Protein AF-A0A2E6GYY4-F1 (afdb_monomer)

Mean predicted aligned error: 14.39 Å

Nearest PDB structures (foldseek):
  1oqn-assembly2_B  TM=1.876E-01  e=2.915E-01  Mus musculus
  6o5o-assembly2_B  TM=1.655E-01  e=3.704E-01  Homo sapiens
  1m7e-assembly1_A  TM=1.512E-01  e=3.286E-01  Mus musculus
  6raz-assembly1_6  TM=3.461E-01  e=3.397E+00  Drosophila melanogaster

Secondary structure (DSSP, 8-state):
------GGGTSSGGGSPTT--EEEEEEEEEES-GGG--HHHHHHHHHHB-TTTGGGSTTPPTTEEEEEE-GGGGGGTS-PPBEEEEESS-TTS-----TT-EEEEEE---TTS---EEEEEEPP--TTT--SS---GGGHHHHTT---S----EEEPTT-PEEE-----SS---SSSSGGG-SSSS-TTHHHHHHHH-GGGGG------PPP-PPTT-EEEE-TTS-EEEEEE-----GGGGS--TT-SSSTT-TT--------S----SS-------EEEEEE-SS---

Foldseek 3Di:
DDPDDPCVLVCLVVPDPPPDFKFKWAFLAFQQDPVLQDPVNLVVLLVLARPLQSVQSPVADHGKTWIFTLPPLPQLPDQRRIHIAHAPDDPVDHADDGGQFMWMKGWPDDPPHRIHIHTYYTDAEPPVQGALQDGLRLCVLVVVVLADLPVQPQDQDPVRDTDRPPPPPDARAQARNDSSRGSHYDDRCVSVCSCVPHPCNVVGDDDGAQDADDDVPWDWDAHSNGWIKIWAFDLDDDPCVVDDDPPCPPVVRYSNDDPPPPDDDDDDDPDPPPPPSDTDIDTDDPRDPD

Structure (mmCIF, N/CA/C/O backbone):
data_AF-A0A2E6GYY4-F1
#
_entry.id   AF-A0A2E6GYY4-F1
#
loop_
_atom_site.group_PDB
_atom_site.id
_atom_site.type_symbol
_atom_site.label_atom_id
_atom_site.label_alt_id
_atom_site.label_comp_id
_atom_site.label_asym_id
_atom_site.label_entity_id
_atom_site.label_seq_id
_atom_site.pdbx_PDB_ins_code
_atom_site.Cartn_x
_atom_site.Cartn_y
_atom_site.Cartn_z
_atom_site.occupancy
_atom_site.B_iso_or_equiv
_atom_site.auth_seq_id
_atom_site.auth_comp_id
_atom_site.auth_asym_id
_atom_site.auth_atom_id
_atom_site.pdbx_PDB_model_num
ATOM 1 N N . MET A 1 1 ? -27.675 7.599 39.139 1.00 36.78 1 MET A N 1
ATOM 2 C CA . MET A 1 1 ? -27.543 6.436 38.242 1.00 36.78 1 MET A CA 1
ATOM 3 C C . MET A 1 1 ? -26.288 6.665 37.431 1.00 36.78 1 MET A C 1
ATOM 5 O O . MET A 1 1 ? -26.274 7.564 36.608 1.00 36.78 1 MET A O 1
ATOM 9 N N . SER A 1 2 ? -25.205 5.984 37.799 1.00 33.84 2 SER A N 1
ATOM 10 C CA . SER A 1 2 ? -23.918 6.056 37.111 1.00 33.84 2 SER A CA 1
ATOM 11 C C . SER A 1 2 ? -23.983 5.166 35.876 1.00 33.84 2 SER A C 1
ATOM 13 O O . SER A 1 2 ? -24.115 3.950 36.019 1.00 33.84 2 SER A O 1
ATOM 15 N N . GLU A 1 3 ? -23.923 5.761 34.690 1.00 37.19 3 GLU A N 1
ATOM 16 C CA . GLU A 1 3 ? -23.722 5.022 33.446 1.00 37.19 3 GLU A CA 1
ATOM 17 C C . GLU A 1 3 ? -22.349 4.350 33.504 1.00 37.19 3 GLU A C 1
ATOM 19 O O . GLU A 1 3 ? -21.302 4.999 33.532 1.00 37.19 3 GLU A O 1
ATOM 24 N N . SER A 1 4 ? -22.367 3.025 33.608 1.00 33.56 4 SER A N 1
ATOM 25 C CA . SER A 1 4 ? -21.194 2.185 33.442 1.00 33.56 4 SER A CA 1
ATOM 26 C C . SER A 1 4 ? -20.772 2.258 31.979 1.00 33.56 4 SER A C 1
ATOM 28 O O . SER A 1 4 ? -21.333 1.568 31.132 1.00 33.56 4 SER A O 1
ATOM 30 N N . TYR A 1 5 ? -19.807 3.127 31.696 1.00 32.38 5 TYR A N 1
ATOM 31 C CA . TYR A 1 5 ? -19.080 3.134 30.435 1.00 32.38 5 TYR A CA 1
ATOM 32 C C . TYR A 1 5 ? -18.439 1.752 30.259 1.00 32.38 5 TYR A C 1
ATOM 34 O O . TYR A 1 5 ? -17.654 1.313 31.107 1.00 32.38 5 TYR A O 1
ATOM 42 N N . ASP A 1 6 ? -18.855 1.041 29.215 1.00 37.75 6 ASP A N 1
ATOM 43 C CA . ASP A 1 6 ? -18.376 -0.292 28.880 1.00 37.75 6 ASP A CA 1
ATOM 44 C C . ASP A 1 6 ? -16.860 -0.234 28.637 1.00 37.75 6 ASP A C 1
ATOM 46 O O . ASP A 1 6 ? -16.373 0.402 27.703 1.00 37.75 6 ASP A O 1
ATOM 50 N N . ARG A 1 7 ? -16.093 -0.846 29.544 1.00 36.41 7 ARG A N 1
ATOM 51 C CA . ARG A 1 7 ? -14.623 -0.861 29.497 1.00 36.41 7 ARG A CA 1
ATOM 52 C C . ARG A 1 7 ? -14.078 -1.769 28.393 1.00 36.41 7 ARG A C 1
ATOM 54 O O . ARG A 1 7 ? -12.877 -1.733 28.145 1.00 36.41 7 ARG A O 1
ATOM 61 N N . SER A 1 8 ? -14.926 -2.545 27.716 1.00 40.28 8 SER A N 1
ATOM 62 C CA . SER A 1 8 ? -14.487 -3.513 26.705 1.00 40.28 8 SER A CA 1
ATOM 63 C C . SER A 1 8 ? -13.955 -2.867 25.419 1.00 40.28 8 SER A C 1
ATOM 65 O O . SER A 1 8 ? -13.108 -3.452 24.750 1.00 40.28 8 SER A O 1
ATOM 67 N N . THR A 1 9 ? -14.356 -1.634 25.087 1.00 38.69 9 THR A N 1
ATOM 68 C CA . THR A 1 9 ? -13.897 -0.955 23.859 1.00 38.69 9 THR A CA 1
ATOM 69 C C . THR A 1 9 ? -12.527 -0.275 24.008 1.00 38.69 9 THR A C 1
ATOM 71 O O . THR A 1 9 ? -11.886 0.041 23.007 1.00 38.69 9 THR A O 1
ATOM 74 N N . VAL A 1 10 ? -12.050 -0.067 25.243 1.00 38.22 10 VAL A N 1
ATOM 75 C CA . VAL A 1 10 ? -10.823 0.703 25.549 1.00 38.22 10 VAL A CA 1
ATOM 76 C C . VAL A 1 10 ? -9.573 -0.190 25.659 1.00 38.22 10 VAL A C 1
ATOM 78 O O . VAL A 1 10 ? -8.450 0.293 25.579 1.00 38.22 10 VAL A O 1
ATOM 81 N N . GLU A 1 11 ? -9.728 -1.511 25.778 1.00 41.81 11 GLU A N 1
ATOM 82 C CA . GLU A 1 11 ? -8.597 -2.435 25.985 1.00 41.81 11 GLU A CA 1
ATOM 83 C C . GLU A 1 11 ? -7.921 -2.936 24.693 1.00 41.81 11 GLU A C 1
ATOM 85 O O . GLU A 1 11 ? -6.946 -3.688 24.756 1.00 41.81 11 GLU A O 1
ATOM 90 N N . SER A 1 12 ? -8.383 -2.517 23.512 1.00 48.44 12 SER A N 1
ATOM 91 C CA . SER A 1 12 ? -7.893 -3.076 22.242 1.00 48.44 12 SER A CA 1
ATOM 92 C C . SER A 1 12 ? -6.483 -2.598 21.853 1.00 48.44 12 SER A C 1
ATOM 94 O O . SER A 1 12 ? -5.706 -3.396 21.340 1.00 48.44 12 SER A O 1
ATOM 96 N N . PHE A 1 13 ? -6.073 -1.366 22.185 1.00 48.06 13 PHE A N 1
ATOM 97 C CA . PHE A 1 13 ? -4.742 -0.833 21.816 1.00 48.06 13 PHE A CA 1
ATOM 98 C C . PHE A 1 13 ? -3.639 -1.061 22.853 1.00 48.06 13 PHE A C 1
ATOM 100 O O . PHE A 1 13 ? -2.453 -1.037 22.514 1.00 48.06 13 PHE A O 1
ATOM 107 N N . ALA A 1 14 ? -4.000 -1.394 24.096 1.00 46.69 14 ALA A N 1
ATOM 108 C CA . ALA A 1 14 ? -3.043 -1.774 25.139 1.00 46.69 14 ALA A CA 1
ATOM 109 C C . ALA A 1 14 ? -2.288 -3.088 24.829 1.00 46.69 14 ALA A C 1
ATOM 111 O O . ALA A 1 14 ? -1.347 -3.439 25.539 1.00 46.69 14 ALA A O 1
ATOM 112 N N . ARG A 1 15 ? -2.687 -3.807 23.768 1.00 50.84 15 ARG A N 1
ATOM 113 C CA . ARG A 1 15 ? -2.052 -5.046 23.293 1.00 50.84 15 ARG A CA 1
ATOM 114 C C . ARG A 1 15 ? -0.896 -4.818 22.311 1.00 50.84 15 ARG A C 1
ATOM 116 O O . ARG A 1 15 ? -0.120 -5.750 22.093 1.00 50.84 15 ARG A O 1
ATOM 123 N N . LEU A 1 16 ? -0.741 -3.620 21.735 1.00 58.41 16 LEU A N 1
ATOM 124 C CA . LEU A 1 16 ? 0.448 -3.314 20.936 1.00 58.41 16 LEU A CA 1
ATOM 125 C C . LEU A 1 16 ? 1.671 -3.308 21.857 1.00 58.41 16 LEU A C 1
ATOM 127 O O . LEU A 1 16 ? 1.669 -2.647 22.898 1.00 58.41 16 LEU A O 1
ATOM 131 N N . VAL A 1 17 ? 2.708 -4.059 21.480 1.00 57.44 17 VAL A N 1
ATOM 132 C CA . VAL A 1 17 ? 3.910 -4.229 22.305 1.00 57.44 17 VAL A CA 1
ATOM 133 C C . VAL A 1 17 ? 4.467 -2.849 22.686 1.00 57.44 17 VAL A C 1
ATOM 135 O O . VAL A 1 17 ? 4.740 -2.040 21.790 1.00 57.44 17 VAL A O 1
ATOM 138 N N . PRO A 1 18 ? 4.638 -2.544 23.988 1.00 56.84 18 PRO A N 1
ATOM 139 C CA . PRO A 1 18 ? 5.165 -1.254 24.409 1.00 56.84 18 PRO A CA 1
ATOM 140 C C . PRO A 1 18 ? 6.528 -1.021 23.744 1.00 56.84 18 PRO A C 1
ATOM 142 O O . PRO A 1 18 ? 7.403 -1.883 23.784 1.00 56.84 18 PRO A O 1
ATOM 145 N N . ASN A 1 19 ? 6.678 0.149 23.113 1.00 66.12 19 ASN A N 1
ATOM 146 C CA . ASN A 1 19 ? 7.835 0.594 22.316 1.00 66.12 19 ASN A CA 1
ATOM 147 C C . ASN A 1 19 ? 7.958 0.045 20.884 1.00 66.12 19 ASN A C 1
ATOM 149 O O . ASN A 1 19 ? 8.958 0.317 20.218 1.00 66.12 19 ASN A O 1
ATOM 153 N N . ARG A 1 20 ? 6.956 -0.666 20.356 1.00 75.88 20 ARG A N 1
ATOM 154 C CA . ARG A 1 20 ? 6.935 -1.002 18.928 1.00 75.88 20 ARG A CA 1
ATOM 155 C C . ARG A 1 20 ? 6.444 0.190 18.102 1.00 75.88 20 ARG A C 1
ATOM 157 O O . ARG A 1 20 ? 5.390 0.761 18.370 1.00 75.88 20 ARG A O 1
ATOM 164 N N . ILE A 1 21 ? 7.223 0.558 17.087 1.00 84.00 21 ILE A N 1
ATOM 165 C CA . ILE A 1 21 ? 6.920 1.684 16.187 1.00 84.00 21 ILE A CA 1
ATOM 166 C C . ILE A 1 21 ? 6.464 1.183 14.814 1.00 84.00 21 ILE A C 1
ATOM 168 O O . ILE A 1 21 ? 5.596 1.798 14.206 1.00 84.00 21 ILE A O 1
ATOM 172 N N . LEU A 1 22 ? 7.015 0.058 14.349 1.00 88.81 22 LEU A N 1
ATOM 173 C CA . LEU A 1 22 ? 6.759 -0.505 13.025 1.00 88.81 22 LEU A CA 1
ATOM 174 C C . LEU A 1 22 ? 5.890 -1.765 13.113 1.00 88.81 22 LEU A C 1
ATOM 176 O O . LEU A 1 22 ? 6.250 -2.733 13.787 1.00 88.81 22 LEU A O 1
ATOM 180 N N . TYR A 1 23 ? 4.786 -1.776 12.378 1.00 89.75 23 TYR A N 1
ATOM 181 C CA . TYR A 1 23 ? 3.785 -2.835 12.346 1.00 89.75 23 TYR A CA 1
ATOM 182 C C . TYR A 1 23 ? 3.542 -3.301 10.914 1.00 89.75 23 TYR A C 1
ATOM 184 O O . TYR A 1 23 ? 3.599 -2.523 9.969 1.00 89.75 23 TYR A O 1
ATOM 192 N N . ARG A 1 24 ? 3.232 -4.583 10.764 1.00 91.62 24 ARG A N 1
ATOM 193 C CA . ARG A 1 24 ? 2.626 -5.154 9.564 1.00 91.62 24 ARG A CA 1
ATOM 194 C C . ARG A 1 24 ? 1.108 -5.041 9.653 1.00 91.62 24 ARG A C 1
ATOM 196 O O . ARG A 1 24 ? 0.537 -5.368 10.700 1.00 91.62 24 ARG A O 1
ATOM 203 N N . ALA A 1 25 ? 0.476 -4.642 8.556 1.00 92.81 25 ALA A N 1
ATOM 204 C CA . ALA A 1 25 ? -0.972 -4.561 8.435 1.00 92.81 25 ALA A CA 1
ATOM 205 C C . ALA A 1 25 ? -1.450 -5.079 7.073 1.00 92.81 25 ALA A C 1
ATOM 207 O O . ALA A 1 25 ? -0.717 -4.977 6.093 1.00 92.81 25 ALA A O 1
ATOM 208 N N . VAL A 1 26 ? -2.674 -5.598 7.017 1.00 94.38 26 VAL A N 1
ATOM 209 C CA . VAL A 1 26 ? -3.386 -5.901 5.767 1.00 94.38 26 VAL A CA 1
ATOM 210 C C . VAL A 1 26 ? -4.296 -4.728 5.428 1.00 94.38 26 VAL A C 1
ATOM 212 O O . VAL A 1 26 ? -5.011 -4.227 6.298 1.00 94.38 26 VAL A O 1
ATOM 215 N N . VAL A 1 27 ? -4.273 -4.296 4.173 1.00 95.75 27 VAL A N 1
ATOM 216 C CA . VAL A 1 27 ? -5.121 -3.218 3.658 1.00 95.75 27 VAL A CA 1
ATOM 217 C C . VAL A 1 27 ? -6.544 -3.741 3.470 1.00 95.75 27 VAL A C 1
ATOM 219 O O . VAL A 1 27 ? -6.753 -4.725 2.771 1.00 95.75 27 VAL A O 1
ATOM 222 N N . VAL A 1 28 ? -7.526 -3.073 4.068 1.00 94.06 28 VAL A N 1
ATOM 223 C CA . VAL A 1 28 ? -8.956 -3.365 3.886 1.00 94.06 28 VAL A CA 1
ATOM 224 C C . VAL A 1 28 ? -9.537 -2.513 2.763 1.00 94.06 28 VAL A C 1
ATOM 226 O O . VAL A 1 28 ? -10.284 -3.026 1.947 1.00 94.06 28 VAL A O 1
ATOM 229 N N . ASP A 1 29 ? -9.196 -1.224 2.702 1.00 94.12 29 ASP A N 1
ATOM 230 C CA . ASP A 1 29 ? -9.632 -0.339 1.615 1.00 94.12 29 ASP A CA 1
ATOM 231 C C . ASP A 1 29 ? -8.676 0.850 1.429 1.00 94.12 29 ASP A C 1
ATOM 233 O O . ASP A 1 29 ? -7.891 1.170 2.329 1.00 94.12 29 ASP A O 1
ATOM 237 N N . VAL A 1 30 ? -8.753 1.518 0.274 1.00 94.44 30 VAL A N 1
ATOM 238 C CA . VAL A 1 30 ? -7.875 2.629 -0.127 1.00 94.44 30 VAL A CA 1
ATOM 239 C C . VAL A 1 30 ? -8.694 3.851 -0.556 1.00 94.44 30 VAL A C 1
ATOM 241 O O . VAL A 1 30 ? -9.502 3.805 -1.479 1.00 94.44 30 VAL A O 1
ATOM 244 N N . PHE A 1 31 ? -8.418 5.006 0.047 1.00 92.12 31 PHE A N 1
ATOM 245 C CA . PHE A 1 31 ? -9.095 6.271 -0.254 1.00 92.12 31 PHE A CA 1
ATOM 246 C C . PHE A 1 31 ? -8.327 7.070 -1.310 1.00 92.12 31 PHE A C 1
ATOM 248 O O . PHE A 1 31 ? -7.679 8.077 -1.010 1.00 92.12 31 PHE A O 1
ATOM 255 N N . SER A 1 32 ? -8.378 6.612 -2.559 1.00 84.69 32 SER A N 1
ATOM 256 C CA . SER A 1 32 ? -7.776 7.305 -3.708 1.00 84.69 32 SER A CA 1
ATOM 257 C C . SER A 1 32 ? -8.616 8.508 -4.156 1.00 84.69 32 SER A C 1
ATOM 259 O O . SER A 1 32 ? -8.093 9.620 -4.294 1.00 84.69 32 SER A O 1
ATOM 261 N N . ASP A 1 33 ? -9.924 8.301 -4.310 1.00 82.06 33 ASP A N 1
ATOM 262 C CA . ASP A 1 33 ? -10.912 9.334 -4.603 1.00 82.06 33 ASP A CA 1
ATOM 263 C C . ASP A 1 33 ? -11.963 9.424 -3.487 1.00 82.06 33 ASP A C 1
ATOM 265 O O . ASP A 1 33 ? -12.719 8.493 -3.198 1.00 82.06 33 ASP A O 1
ATOM 269 N N . ILE A 1 34 ? -12.001 10.588 -2.842 1.00 75.94 34 ILE A N 1
ATOM 270 C CA . ILE A 1 34 ? -12.902 10.875 -1.724 1.00 75.94 34 ILE A CA 1
ATOM 271 C C . ILE A 1 34 ? -14.354 10.964 -2.217 1.00 75.94 34 ILE A C 1
ATOM 273 O O . ILE A 1 34 ? -15.266 10.628 -1.467 1.00 75.94 34 ILE A O 1
ATOM 277 N N . ALA A 1 35 ? -14.583 11.349 -3.479 1.00 78.12 35 ALA A N 1
ATOM 278 C CA . ALA A 1 35 ? -15.927 11.546 -4.023 1.00 78.12 35 ALA A CA 1
ATOM 279 C C . ALA A 1 35 ? -16.733 10.243 -4.160 1.00 78.12 35 ALA A C 1
ATOM 281 O O . ALA A 1 35 ? -17.961 10.278 -4.141 1.00 78.12 35 ALA A O 1
ATOM 282 N N . ILE A 1 36 ? -16.055 9.097 -4.270 1.00 76.38 36 ILE A N 1
ATOM 283 C CA . ILE A 1 36 ? -16.693 7.778 -4.416 1.00 76.38 36 ILE A CA 1
ATOM 284 C C . ILE A 1 36 ? -17.322 7.316 -3.085 1.00 76.38 36 ILE A C 1
ATOM 286 O O . ILE A 1 36 ? -18.244 6.502 -3.060 1.00 76.38 36 ILE A O 1
ATOM 290 N N . HIS A 1 37 ? -16.877 7.879 -1.960 1.00 76.25 37 HIS A N 1
ATOM 291 C CA . HIS A 1 37 ? -17.293 7.475 -0.623 1.00 76.25 37 HIS A CA 1
ATOM 292 C C . HIS A 1 37 ? -18.450 8.351 -0.125 1.00 76.25 37 HIS A C 1
ATOM 294 O O . HIS A 1 37 ? -18.222 9.410 0.458 1.00 76.25 37 HIS A O 1
ATOM 300 N N . ASN A 1 38 ? -19.693 7.910 -0.339 1.00 79.94 38 ASN A N 1
ATOM 301 C CA . ASN A 1 38 ? -20.882 8.600 0.178 1.00 79.94 38 ASN A CA 1
ATOM 302 C C . ASN A 1 38 ? -21.015 8.490 1.715 1.00 79.94 38 ASN A C 1
ATOM 304 O O . ASN A 1 38 ? -20.371 7.652 2.346 1.00 79.94 38 ASN A O 1
ATOM 308 N N . ASP A 1 39 ? -21.883 9.307 2.319 1.00 77.88 39 ASP A N 1
ATOM 309 C CA . ASP A 1 39 ? -22.039 9.386 3.783 1.00 77.88 39 ASP A CA 1
ATOM 310 C C . ASP A 1 39 ? -22.432 8.049 4.437 1.00 77.88 39 ASP A C 1
ATOM 312 O O . ASP A 1 39 ? -21.980 7.739 5.539 1.00 77.88 39 ASP A O 1
ATOM 316 N N . ALA A 1 40 ? -23.239 7.224 3.760 1.00 76.06 40 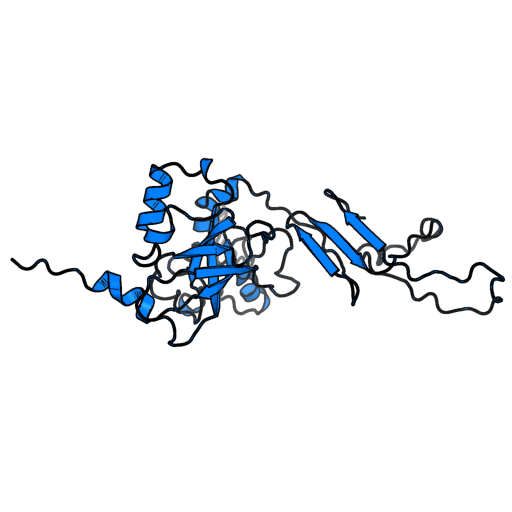ALA A N 1
ATOM 317 C CA . ALA A 1 40 ? -23.665 5.924 4.282 1.00 76.06 40 ALA A CA 1
ATOM 318 C C . ALA A 1 40 ? -22.494 4.930 4.352 1.00 76.06 40 ALA A C 1
ATOM 320 O O . ALA A 1 40 ? -22.288 4.267 5.369 1.00 76.06 40 ALA A O 1
ATOM 321 N N . VAL A 1 41 ? -21.691 4.878 3.289 1.00 78.25 41 VAL A N 1
ATOM 322 C CA . VAL A 1 41 ? -20.455 4.090 3.206 1.00 78.25 41 VAL A CA 1
ATOM 323 C C . VAL A 1 41 ? -19.443 4.566 4.251 1.00 78.25 41 VAL A C 1
ATOM 325 O O . VAL A 1 41 ? -18.863 3.761 4.978 1.00 78.25 41 VAL A O 1
ATOM 328 N N . GLN A 1 42 ? -19.266 5.884 4.375 1.00 77.50 42 GLN A N 1
ATOM 329 C CA . GLN A 1 42 ? -18.381 6.478 5.375 1.00 77.50 42 GLN A CA 1
ATOM 330 C C . GLN A 1 42 ? -18.799 6.115 6.805 1.00 77.50 42 GLN A C 1
ATOM 332 O O . GLN A 1 42 ? -17.938 5.769 7.614 1.00 77.50 42 GLN A O 1
ATOM 337 N N . GLY A 1 43 ? -20.102 6.129 7.104 1.00 77.38 43 GLY A N 1
ATOM 338 C CA . GLY A 1 43 ? -20.635 5.692 8.395 1.00 77.38 43 GLY A CA 1
ATOM 339 C C . GLY A 1 43 ? -20.270 4.242 8.723 1.00 77.38 43 GLY A C 1
ATOM 340 O O . GLY A 1 43 ? -19.831 3.963 9.838 1.00 77.38 43 GLY A O 1
ATOM 341 N N . GLY A 1 44 ? -20.362 3.337 7.740 1.00 80.88 44 GLY A N 1
ATOM 342 C CA . GLY A 1 44 ? -19.961 1.934 7.893 1.00 80.88 44 GLY A CA 1
ATOM 343 C C . GLY A 1 44 ? -18.496 1.772 8.307 1.00 80.88 44 GLY A C 1
ATOM 344 O O . GLY A 1 44 ? -18.202 1.066 9.272 1.00 80.88 44 GLY A O 1
ATOM 345 N N . TYR A 1 45 ? -17.579 2.490 7.649 1.00 82.19 45 TYR A N 1
ATOM 346 C CA . TYR A 1 45 ? -16.164 2.464 8.030 1.00 82.19 45 TYR A CA 1
ATOM 347 C C . TYR A 1 45 ? -15.926 3.042 9.423 1.00 82.19 45 TYR A C 1
ATOM 349 O O . TYR A 1 45 ? -15.221 2.427 10.215 1.00 82.19 45 TYR A O 1
ATOM 357 N N . ILE A 1 46 ? -16.529 4.188 9.749 1.00 78.69 46 ILE A N 1
ATOM 358 C CA . ILE A 1 46 ? -16.368 4.841 11.058 1.00 78.69 46 ILE A CA 1
ATOM 359 C C . ILE A 1 46 ? -16.780 3.905 12.202 1.00 78.69 46 ILE A C 1
ATOM 361 O O . ILE A 1 46 ? -16.108 3.880 13.231 1.00 78.69 46 ILE A O 1
ATOM 365 N N . HIS A 1 47 ? -17.839 3.111 12.017 1.00 77.75 47 HIS A N 1
ATOM 366 C CA . HIS A 1 47 ? -18.275 2.118 13.001 1.00 77.75 47 HIS A CA 1
ATOM 367 C C . HIS A 1 47 ? -17.329 0.916 13.132 1.00 77.75 47 HIS A C 1
ATOM 369 O O . HIS A 1 47 ? -17.256 0.322 14.205 1.00 77.75 47 HIS A O 1
ATOM 375 N N . ALA A 1 48 ? -16.608 0.560 12.067 1.00 80.25 48 ALA A N 1
ATOM 376 C CA . ALA A 1 48 ? -15.633 -0.531 12.063 1.00 80.25 48 ALA A CA 1
ATOM 377 C C . ALA A 1 48 ? -14.228 -0.105 12.540 1.00 80.25 48 ALA A C 1
ATOM 379 O O . ALA A 1 48 ? -13.368 -0.960 12.792 1.00 80.25 48 ALA A O 1
ATOM 380 N N . LEU A 1 49 ? -13.978 1.205 12.627 1.00 83.12 49 LEU A N 1
ATOM 381 C CA . LEU A 1 49 ? -12.720 1.772 13.096 1.00 83.12 49 LEU A CA 1
ATOM 382 C C . LEU A 1 49 ? -12.606 1.728 14.618 1.00 83.12 49 LEU A C 1
ATOM 384 O O . LEU A 1 49 ? -13.593 1.805 15.350 1.00 83.12 49 LEU A O 1
ATOM 388 N N . SER A 1 50 ? -11.369 1.686 15.107 1.00 79.19 50 SER A N 1
ATOM 389 C CA . SER A 1 50 ? -11.120 1.907 16.526 1.00 79.19 50 SER A CA 1
ATOM 390 C C . SER A 1 50 ? -11.538 3.314 16.956 1.00 79.19 50 SER A C 1
ATOM 392 O O . SER A 1 50 ? -11.446 4.278 16.190 1.00 79.19 50 SER A O 1
ATOM 394 N N . SER A 1 51 ? -11.955 3.446 18.215 1.00 77.88 51 SER A N 1
ATOM 395 C CA . SER A 1 51 ? -12.343 4.732 18.807 1.00 77.88 51 SER A CA 1
ATOM 396 C C . SER A 1 51 ? -11.224 5.775 18.740 1.00 77.88 51 SER A C 1
ATOM 398 O O . SER A 1 51 ? -11.500 6.954 18.542 1.00 77.88 51 SER A O 1
ATOM 400 N N . GLU A 1 52 ? -9.966 5.345 18.853 1.00 77.12 52 GLU A N 1
ATOM 401 C CA . GLU A 1 52 ? -8.786 6.213 18.767 1.00 77.12 52 GLU A CA 1
ATOM 402 C C . GLU A 1 52 ? -8.503 6.694 17.339 1.00 77.12 52 GLU A C 1
ATOM 404 O O . GLU A 1 52 ? -8.002 7.800 17.147 1.00 77.12 52 GLU A O 1
ATOM 409 N N . SER A 1 53 ? -8.829 5.876 16.336 1.00 81.19 53 SER A N 1
ATOM 410 C CA . SER A 1 53 ? -8.533 6.149 14.927 1.00 81.19 53 SER A CA 1
ATOM 411 C C . SER A 1 53 ? -9.674 6.901 14.226 1.00 81.19 53 SER A C 1
ATOM 413 O O . SER A 1 53 ? -9.439 7.727 13.343 1.00 81.19 53 SER A O 1
ATOM 415 N N . SER A 1 54 ? -10.914 6.680 14.668 1.00 81.38 54 SER A N 1
ATOM 416 C CA . SER A 1 54 ? -12.139 7.287 14.131 1.00 81.38 54 SER A CA 1
ATOM 417 C C . SER A 1 54 ? -12.088 8.823 13.951 1.00 81.38 54 SER A C 1
ATOM 419 O O . SER A 1 54 ? -12.464 9.294 12.871 1.00 81.38 54 SER A O 1
ATOM 421 N N . PRO A 1 55 ? -11.538 9.631 14.890 1.00 84.69 55 PRO A N 1
ATOM 422 C CA . PRO A 1 55 ? -11.432 11.087 14.723 1.00 84.69 55 PRO A CA 1
ATOM 423 C C . PRO A 1 55 ? -10.621 11.532 13.496 1.00 84.69 55 PRO A C 1
ATOM 425 O O . PRO A 1 55 ? -10.840 12.623 12.968 1.00 84.69 55 PRO A O 1
ATOM 428 N N . HIS A 1 56 ? -9.698 10.695 13.018 1.00 85.69 56 HIS A N 1
ATOM 429 C CA . HIS A 1 56 ? -8.840 10.992 11.870 1.00 85.69 56 HIS A CA 1
ATOM 430 C C . HIS A 1 56 ? -9.506 10.660 10.525 1.00 85.69 56 HIS A C 1
ATOM 432 O O . HIS A 1 56 ? -9.000 11.022 9.466 1.00 85.69 56 HIS A O 1
ATOM 438 N N . PHE A 1 57 ? -10.670 10.008 10.520 1.00 87.56 57 PHE A N 1
ATOM 439 C CA . PHE A 1 57 ? -11.297 9.563 9.277 1.00 87.56 57 PHE A CA 1
ATOM 440 C C . PHE A 1 57 ? -11.820 10.713 8.401 1.00 87.56 57 PHE A C 1
ATOM 442 O O . PHE A 1 57 ? -11.729 10.648 7.171 1.00 87.56 57 PHE A O 1
ATOM 449 N N . ALA A 1 58 ? -12.374 11.763 9.013 1.00 85.56 58 ALA A N 1
ATOM 450 C CA . ALA A 1 58 ? -13.065 12.835 8.291 1.00 85.56 58 ALA A CA 1
ATOM 451 C C . ALA A 1 58 ? -12.124 13.667 7.403 1.00 85.56 58 ALA A C 1
ATOM 453 O O . ALA A 1 58 ? -12.483 14.024 6.286 1.00 85.56 58 ALA A O 1
ATOM 454 N N . ASN A 1 59 ? -10.903 13.931 7.878 1.00 85.88 59 ASN A N 1
ATOM 455 C CA . ASN A 1 59 ? -9.933 14.814 7.218 1.00 85.88 59 ASN A CA 1
ATOM 456 C C . ASN A 1 59 ? -8.738 14.052 6.629 1.00 85.88 59 ASN A C 1
ATOM 458 O O . ASN A 1 59 ? -7.648 14.609 6.481 1.00 85.88 59 ASN A O 1
ATOM 462 N N . LYS A 1 60 ? -8.928 12.767 6.321 1.00 90.88 60 LYS A N 1
ATOM 463 C CA . LYS A 1 60 ? -7.871 11.923 5.767 1.00 90.88 60 LYS A CA 1
ATOM 464 C C . LYS A 1 60 ? -7.402 12.442 4.396 1.00 90.88 60 LYS A C 1
ATOM 466 O O . LYS A 1 60 ? -8.241 12.749 3.543 1.00 90.88 60 LYS A O 1
ATOM 471 N N . PRO A 1 61 ? -6.085 12.538 4.142 1.00 91.94 61 PRO A N 1
ATOM 472 C CA . PRO A 1 61 ? -5.572 12.870 2.819 1.00 91.94 61 PRO A CA 1
ATOM 473 C C . PRO A 1 61 ? -5.833 11.727 1.826 1.00 91.94 61 PRO A C 1
ATOM 475 O O . PRO A 1 61 ? -6.103 10.584 2.210 1.00 91.94 61 PRO A O 1
ATOM 478 N N . ARG A 1 62 ? -5.712 12.030 0.529 1.00 90.62 62 ARG A N 1
ATOM 479 C CA . ARG A 1 62 ? -5.757 11.008 -0.526 1.00 90.62 62 ARG A CA 1
ATOM 480 C C . ARG A 1 62 ? -4.671 9.961 -0.306 1.00 90.62 62 ARG A C 1
ATOM 482 O O . ARG A 1 62 ? -3.610 10.271 0.229 1.00 90.62 62 ARG A O 1
ATOM 489 N N . ASN A 1 63 ? -4.942 8.748 -0.774 1.00 93.56 63 ASN A N 1
ATOM 490 C CA . ASN A 1 63 ? -4.082 7.583 -0.590 1.00 93.56 63 ASN A CA 1
ATOM 491 C C . ASN A 1 63 ? -3.951 7.147 0.882 1.00 93.56 63 ASN A C 1
ATOM 493 O O . ASN A 1 63 ? -3.024 6.426 1.230 1.00 93.56 63 ASN A O 1
ATOM 497 N N . SER A 1 64 ? -4.858 7.581 1.765 1.00 94.88 64 SER A N 1
ATOM 498 C CA . SER A 1 64 ? -5.018 6.950 3.081 1.00 94.88 64 SER A CA 1
ATOM 499 C C . SER A 1 64 ? -5.639 5.565 2.921 1.00 94.88 64 SER A C 1
ATOM 501 O O . SER A 1 64 ? -6.352 5.315 1.948 1.00 94.88 64 SER A O 1
ATOM 503 N N . ILE A 1 65 ? -5.414 4.684 3.888 1.00 95.50 65 ILE A N 1
ATOM 504 C CA . ILE A 1 65 ? -5.929 3.312 3.873 1.00 95.50 65 ILE A CA 1
ATOM 505 C C . ILE A 1 65 ? -6.677 3.005 5.163 1.00 95.50 65 ILE A C 1
ATOM 507 O O . ILE A 1 65 ? -6.321 3.529 6.218 1.00 95.50 65 ILE A O 1
ATOM 511 N N . ILE A 1 66 ? -7.664 2.115 5.094 1.00 94.12 66 ILE A N 1
ATOM 512 C CA . ILE A 1 66 ? -8.080 1.352 6.273 1.00 94.12 66 ILE A CA 1
ATOM 513 C C . ILE A 1 66 ? -7.268 0.068 6.290 1.00 94.12 66 ILE A C 1
ATOM 515 O O . ILE A 1 66 ? -7.151 -0.601 5.267 1.00 94.12 66 ILE A O 1
ATOM 519 N N . ALA A 1 67 ? -6.719 -0.287 7.444 1.00 92.88 67 ALA A N 1
ATOM 520 C CA . ALA A 1 67 ? -5.919 -1.489 7.597 1.00 92.88 67 ALA A CA 1
ATOM 521 C C . ALA A 1 67 ? -6.249 -2.241 8.889 1.00 92.88 67 ALA A C 1
ATOM 523 O O . ALA A 1 67 ? -6.732 -1.663 9.864 1.00 92.88 67 ALA A O 1
ATOM 524 N N . ARG A 1 68 ? -5.945 -3.538 8.906 1.00 89.75 68 ARG A N 1
ATOM 525 C CA . ARG A 1 68 ? -5.965 -4.389 10.103 1.00 89.75 68 ARG A CA 1
ATOM 526 C C . ARG A 1 68 ? -4.534 -4.761 10.459 1.00 89.75 68 ARG A C 1
ATOM 528 O O . ARG A 1 68 ? -3.803 -5.264 9.609 1.00 89.75 68 ARG A O 1
ATOM 535 N N . ILE A 1 69 ? -4.117 -4.504 11.697 1.00 87.06 69 ILE A N 1
ATOM 536 C CA . ILE A 1 69 ? -2.785 -4.898 12.170 1.00 87.06 69 ILE A CA 1
ATOM 537 C C . ILE A 1 69 ? -2.726 -6.427 12.280 1.00 87.06 69 ILE A C 1
ATOM 539 O O . ILE A 1 69 ? -3.581 -7.036 12.913 1.00 87.06 69 ILE A O 1
ATOM 543 N N . VAL A 1 70 ? -1.696 -7.035 11.687 1.00 86.12 70 VAL A N 1
ATOM 544 C CA . VAL A 1 70 ? -1.476 -8.500 11.683 1.00 86.12 70 VAL A CA 1
ATOM 545 C C . VAL A 1 70 ? -0.123 -8.889 12.291 1.00 86.12 70 VAL A C 1
ATOM 547 O O . VAL A 1 70 ? 0.382 -9.994 12.119 1.00 86.12 70 VAL A O 1
ATOM 550 N N . SER A 1 71 ? 0.514 -7.952 12.992 1.00 78.56 71 SER A N 1
ATOM 551 C CA . SER A 1 71 ? 1.782 -8.208 13.677 1.00 78.56 71 SER A CA 1
ATOM 552 C C . SER A 1 71 ? 1.608 -9.214 14.824 1.00 78.56 71 SER A C 1
ATOM 554 O O . SER A 1 71 ? 0.582 -9.222 15.494 1.00 78.56 71 SER A O 1
ATOM 556 N N . ASP A 1 72 ? 2.630 -10.042 15.066 1.00 64.06 72 ASP A N 1
ATOM 557 C CA . ASP A 1 72 ? 2.731 -10.966 16.213 1.00 64.06 72 ASP A CA 1
ATOM 558 C C . ASP A 1 72 ? 1.644 -12.051 16.303 1.00 64.06 72 ASP A C 1
ATOM 560 O O . ASP A 1 72 ? 1.359 -12.536 17.395 1.00 64.06 72 ASP A O 1
ATOM 564 N N . GLN A 1 73 ? 1.021 -12.432 15.178 1.00 56.69 73 GLN A N 1
ATOM 565 C CA . GLN A 1 73 ? -0.111 -13.379 15.149 1.00 56.69 73 GLN A CA 1
ATOM 566 C C . GLN A 1 73 ? -1.290 -12.944 16.049 1.00 56.69 73 GLN A C 1
ATOM 568 O O . GLN A 1 73 ? -2.198 -13.734 16.317 1.00 56.69 73 GLN A O 1
ATOM 573 N N . GLN A 1 74 ? -1.303 -11.680 16.506 1.00 50.38 74 GLN A N 1
ATOM 574 C CA . GLN A 1 74 ? -2.316 -11.142 17.420 1.00 50.38 74 GLN A CA 1
ATOM 575 C C . GLN A 1 74 ? -3.708 -11.090 16.789 1.00 50.38 74 GLN A C 1
ATOM 577 O O . GLN A 1 74 ? -4.699 -11.029 17.513 1.00 50.38 74 GLN A O 1
ATOM 582 N N . SER A 1 75 ? -3.793 -11.139 15.461 1.00 51.44 75 SER A N 1
ATOM 583 C CA . SER A 1 75 ? -5.051 -11.156 14.724 1.00 51.44 75 SER A CA 1
ATOM 584 C C . SER A 1 75 ? -5.733 -12.525 14.711 1.00 51.44 75 SER A C 1
ATOM 586 O O . SER A 1 75 ? -6.917 -12.579 14.434 1.00 51.44 75 SER A O 1
ATOM 588 N N . SER A 1 76 ? -5.064 -13.635 15.035 1.00 52.47 76 SER A N 1
ATOM 589 C CA . SER A 1 76 ? -5.666 -14.978 14.893 1.00 52.47 76 SER A CA 1
ATOM 590 C C . SER A 1 76 ? -6.829 -15.263 15.860 1.00 52.47 76 SER A C 1
ATOM 592 O O . SER A 1 76 ? -7.611 -16.181 15.623 1.00 52.47 76 SER A O 1
ATOM 594 N N . ARG A 1 77 ? -6.961 -14.501 16.960 1.00 52.47 77 ARG A N 1
ATOM 595 C CA . ARG A 1 77 ? -7.874 -14.844 18.073 1.00 52.47 77 ARG A CA 1
ATOM 596 C C . ARG A 1 77 ? -8.952 -13.816 18.399 1.00 52.47 77 ARG A C 1
ATOM 598 O O . ARG A 1 77 ? -9.960 -14.207 18.970 1.00 52.47 77 ARG A O 1
ATOM 605 N N . ASP A 1 78 ? -8.767 -12.551 18.031 1.00 56.06 78 ASP A N 1
ATOM 606 C CA . ASP A 1 78 ? -9.763 -11.491 18.218 1.00 56.06 78 ASP A CA 1
ATOM 607 C C . ASP A 1 78 ? -9.751 -10.560 16.997 1.00 56.06 78 ASP A C 1
ATOM 609 O O . ASP A 1 78 ? -8.666 -10.163 16.553 1.00 56.06 78 ASP A O 1
ATOM 613 N N . PRO A 1 79 ? -10.921 -10.161 16.462 1.00 61.19 79 PRO A N 1
ATOM 614 C CA . PRO A 1 79 ? -10.992 -9.154 15.419 1.00 61.19 79 PRO A CA 1
ATOM 615 C C . PRO A 1 79 ? -10.511 -7.817 15.976 1.00 61.19 79 PRO A C 1
ATOM 617 O O . PRO A 1 79 ? -11.249 -7.082 16.632 1.00 61.19 79 PRO A O 1
ATOM 620 N N . PHE A 1 80 ? -9.244 -7.502 15.721 1.00 65.56 80 PHE A N 1
ATOM 621 C CA . PHE A 1 80 ? -8.724 -6.170 15.979 1.00 65.56 80 PHE A CA 1
ATOM 622 C C . PHE A 1 80 ? -9.540 -5.165 15.156 1.00 65.56 80 PHE A C 1
ATOM 624 O O . PHE A 1 80 ? -9.729 -5.388 13.952 1.00 65.56 80 PHE A O 1
ATOM 631 N N . PRO A 1 81 ? -10.030 -4.072 15.769 1.00 76.06 81 PRO A N 1
ATOM 632 C CA . PRO A 1 81 ? -10.736 -3.046 15.024 1.00 76.06 81 PRO A CA 1
ATOM 633 C C . PRO A 1 81 ? -9.815 -2.481 13.947 1.00 76.06 81 PRO A C 1
ATOM 635 O O . PRO A 1 81 ? -8.591 -2.416 14.111 1.00 76.06 81 PRO A O 1
ATOM 638 N N . SER A 1 82 ? -10.411 -2.079 12.828 1.00 87.94 82 SER A N 1
ATOM 639 C CA . SER A 1 82 ? -9.621 -1.518 11.739 1.00 87.94 82 SER A CA 1
ATOM 640 C C . SER A 1 82 ? -9.103 -0.131 12.135 1.00 87.94 82 SER A C 1
ATOM 642 O O . SER A 1 82 ? -9.671 0.546 12.995 1.00 87.94 82 SER A O 1
ATOM 644 N N . ILE A 1 83 ? -8.016 0.302 11.510 1.00 89.62 83 ILE A N 1
ATOM 645 C CA . ILE A 1 83 ? -7.418 1.621 11.728 1.00 89.62 83 ILE A CA 1
ATOM 646 C C . ILE A 1 83 ? -7.342 2.387 10.418 1.00 89.62 83 ILE A C 1
ATOM 648 O O . ILE A 1 83 ? -7.111 1.787 9.370 1.00 89.62 83 ILE A O 1
ATOM 652 N N . ILE A 1 84 ? -7.511 3.708 10.475 1.00 92.75 84 ILE A N 1
ATOM 653 C CA . ILE A 1 84 ? -7.152 4.594 9.372 1.00 92.75 84 ILE A CA 1
ATOM 654 C C . ILE A 1 84 ? -5.659 4.930 9.474 1.00 92.75 84 ILE A C 1
ATOM 656 O O . ILE A 1 84 ? -5.169 5.347 10.525 1.00 92.75 84 ILE A O 1
ATOM 660 N N . CYS A 1 85 ? -4.941 4.754 8.367 1.00 94.19 85 CYS A N 1
ATOM 661 C CA . CYS A 1 85 ? -3.535 5.114 8.233 1.00 94.19 85 CYS A CA 1
ATOM 662 C C . CYS A 1 85 ? -3.366 6.139 7.110 1.00 94.19 85 CYS A C 1
ATOM 664 O O . CYS A 1 85 ? -3.845 5.935 5.991 1.00 94.19 85 CYS A O 1
ATOM 666 N N . TYR A 1 86 ? -2.644 7.219 7.385 1.00 94.75 86 TYR A N 1
ATOM 667 C CA . TYR A 1 86 ? -2.289 8.235 6.392 1.00 94.75 86 TYR A CA 1
ATOM 668 C C . TYR A 1 86 ? -1.069 7.793 5.574 1.00 94.75 86 TYR A C 1
ATOM 670 O O . TYR A 1 86 ? -0.285 6.980 6.058 1.00 94.75 86 TYR A O 1
ATOM 678 N N . PRO A 1 87 ? -0.859 8.293 4.347 1.00 95.31 87 PRO A N 1
ATOM 679 C CA . PRO A 1 87 ? 0.399 8.066 3.648 1.00 95.31 87 PRO A CA 1
ATOM 680 C C . PRO A 1 87 ? 1.550 8.696 4.439 1.00 95.31 87 PRO A C 1
ATOM 682 O O . PRO A 1 87 ? 1.454 9.835 4.895 1.00 95.31 87 PRO A O 1
ATOM 685 N N . PHE A 1 88 ? 2.642 7.950 4.611 1.00 95.25 88 PHE A N 1
ATOM 686 C CA . PHE A 1 88 ? 3.840 8.438 5.299 1.00 95.25 88 PHE A CA 1
ATOM 687 C C . PHE A 1 88 ? 4.513 9.581 4.534 1.00 95.25 88 PHE A C 1
ATOM 689 O O . PHE A 1 88 ? 5.026 10.527 5.127 1.00 95.25 88 PHE A O 1
ATOM 696 N N . PHE A 1 89 ? 4.512 9.495 3.205 1.00 93.94 89 PHE A N 1
ATOM 697 C CA . PHE A 1 89 ? 5.078 10.527 2.351 1.00 93.94 89 PHE A CA 1
ATOM 698 C C . PHE A 1 89 ? 4.042 11.607 2.012 1.00 93.94 89 PHE A C 1
ATOM 700 O O . PHE A 1 89 ? 2.843 11.323 1.944 1.00 93.94 89 PHE A O 1
ATOM 707 N N . PRO A 1 90 ? 4.489 12.852 1.761 1.00 91.50 90 PRO A N 1
ATOM 708 C CA . PRO A 1 90 ? 3.610 13.911 1.285 1.00 91.50 90 PRO A CA 1
ATOM 709 C C . PRO A 1 90 ? 2.893 13.524 -0.020 1.00 91.50 90 PRO A C 1
ATOM 711 O O . PRO A 1 90 ? 3.413 12.703 -0.776 1.00 91.50 90 PRO A O 1
ATOM 714 N N . PRO A 1 91 ? 1.781 14.194 -0.379 1.00 86.00 91 PRO A N 1
ATOM 715 C CA . PRO A 1 91 ? 0.977 13.869 -1.567 1.00 86.00 91 PRO A CA 1
ATOM 716 C C . PRO A 1 91 ? 1.719 13.875 -2.917 1.00 86.00 91 PRO A C 1
ATOM 718 O O . PRO A 1 91 ? 1.171 13.438 -3.924 1.00 86.00 91 PRO A O 1
ATOM 721 N N . HIS A 1 92 ? 2.944 14.398 -2.959 1.00 87.00 92 HIS A N 1
ATOM 722 C CA . HIS A 1 92 ? 3.808 14.413 -4.140 1.00 87.00 92 HIS A CA 1
ATOM 723 C C . HIS A 1 92 ? 4.530 13.078 -4.385 1.00 87.00 92 HIS A C 1
ATOM 725 O O . HIS A 1 92 ? 5.093 12.888 -5.460 1.00 87.00 92 HIS A O 1
ATOM 731 N N . LEU A 1 93 ? 4.523 12.165 -3.409 1.00 88.25 93 LEU A N 1
ATOM 732 C CA . LEU A 1 93 ? 5.105 10.832 -3.508 1.00 88.25 93 LEU A CA 1
ATOM 733 C C . LEU A 1 93 ? 4.126 9.812 -2.916 1.00 88.25 93 LEU A C 1
ATOM 735 O O . LEU A 1 93 ? 4.096 9.571 -1.714 1.00 88.25 93 LEU A O 1
ATOM 739 N N . CYS A 1 94 ? 3.317 9.215 -3.784 1.00 85.12 94 CYS A N 1
ATOM 740 C CA . CYS A 1 94 ? 2.305 8.233 -3.413 1.00 85.12 94 CYS A CA 1
ATOM 741 C C . CYS A 1 94 ? 2.709 6.860 -3.943 1.00 85.12 94 CYS A C 1
ATOM 743 O O . CYS A 1 94 ? 2.775 6.660 -5.155 1.00 85.12 94 CYS A O 1
ATOM 745 N N . PHE A 1 95 ? 2.960 5.911 -3.042 1.00 91.44 95 PHE A N 1
ATOM 746 C CA . PHE A 1 95 ? 3.202 4.530 -3.446 1.00 91.44 95 PHE A CA 1
ATOM 747 C C . PHE A 1 95 ? 1.894 3.844 -3.877 1.00 91.44 95 PHE A C 1
ATOM 749 O O . PHE A 1 95 ? 0.825 4.192 -3.363 1.00 91.44 95 PHE A O 1
ATOM 756 N N . PRO A 1 96 ? 1.950 2.895 -4.829 1.00 91.81 96 PRO A N 1
ATOM 757 C CA . PRO A 1 96 ? 0.797 2.079 -5.181 1.00 91.81 96 PRO A CA 1
ATOM 758 C C . PRO A 1 96 ? 0.474 1.104 -4.043 1.00 91.81 96 PRO A C 1
ATOM 760 O O . PRO A 1 96 ? 1.375 0.512 -3.449 1.00 91.81 96 PRO A O 1
ATOM 763 N N . VAL A 1 97 ? -0.815 0.936 -3.760 1.00 94.69 97 VAL A N 1
ATOM 764 C CA . VAL A 1 97 ? -1.328 -0.012 -2.767 1.00 94.69 97 VAL A CA 1
ATOM 765 C C . VAL A 1 97 ? -2.740 -0.445 -3.156 1.00 94.69 97 VAL A C 1
ATOM 767 O O . VAL A 1 97 ? -3.506 0.359 -3.695 1.00 94.69 97 VAL A O 1
ATOM 770 N N . LYS A 1 98 ? -3.078 -1.712 -2.914 1.00 95.56 98 LYS A N 1
ATOM 771 C CA . LYS A 1 98 ? -4.402 -2.286 -3.182 1.00 95.56 98 LYS A CA 1
ATOM 772 C C . LYS A 1 98 ? -4.986 -2.970 -1.938 1.00 95.56 98 LYS A C 1
ATOM 774 O O . LYS A 1 98 ? -4.221 -3.474 -1.112 1.00 95.56 98 LYS A O 1
ATOM 779 N N . PRO A 1 99 ? -6.323 -3.023 -1.799 1.00 95.88 99 PRO A N 1
ATOM 780 C CA . PRO A 1 99 ? -6.982 -3.860 -0.797 1.00 95.88 99 PRO A CA 1
ATOM 781 C C . PRO A 1 99 ? -6.510 -5.314 -0.868 1.00 95.88 99 PRO A C 1
ATOM 783 O O . PRO A 1 99 ? -6.369 -5.868 -1.953 1.00 95.88 99 PRO A O 1
ATOM 786 N N . GLY A 1 100 ? -6.255 -5.921 0.288 1.00 94.38 100 GLY A N 1
ATOM 787 C CA . GLY A 1 100 ? -5.711 -7.273 0.426 1.00 94.38 100 GLY A CA 1
ATOM 788 C C . GLY A 1 100 ? -4.180 -7.345 0.462 1.00 94.38 100 GLY A C 1
ATOM 789 O O . GLY A 1 100 ? -3.638 -8.348 0.916 1.00 94.38 100 GLY A O 1
ATOM 790 N N . GLU A 1 101 ? -3.452 -6.295 0.065 1.00 95.56 101 GLU A N 1
ATOM 791 C CA . GLU A 1 101 ? -1.989 -6.296 0.181 1.00 95.56 101 GLU A CA 1
ATOM 792 C C . GLU A 1 101 ? -1.532 -6.064 1.631 1.00 95.56 101 GLU A C 1
ATOM 794 O O . GLU A 1 101 ? -2.213 -5.429 2.442 1.00 95.56 101 GLU A O 1
ATOM 799 N N . GLN A 1 102 ? -0.337 -6.561 1.961 1.00 95.19 102 GLN A N 1
ATOM 800 C CA . GLN A 1 102 ? 0.303 -6.314 3.254 1.00 95.19 102 GLN A CA 1
ATOM 801 C C . GLN A 1 102 ? 1.265 -5.125 3.165 1.00 95.19 102 GLN A C 1
ATOM 803 O O . GLN A 1 102 ? 2.101 -5.052 2.263 1.00 95.19 102 GLN A O 1
ATOM 808 N N . VAL A 1 103 ? 1.176 -4.203 4.124 1.00 96.50 103 VAL A N 1
ATOM 809 C CA . VAL A 1 103 ? 1.965 -2.962 4.180 1.00 96.50 103 VAL A CA 1
ATOM 810 C C . VAL A 1 103 ? 2.669 -2.785 5.521 1.00 96.50 103 VAL A C 1
ATOM 812 O O . VAL A 1 103 ? 2.265 -3.335 6.553 1.00 96.50 103 VAL A O 1
ATOM 815 N N . TRP A 1 104 ? 3.715 -1.964 5.505 1.00 95.88 104 TRP A N 1
ATOM 816 C CA . TRP A 1 104 ? 4.317 -1.414 6.713 1.00 95.88 104 TRP A CA 1
ATOM 817 C C . TRP A 1 104 ? 3.533 -0.201 7.212 1.00 95.88 104 TRP A C 1
ATOM 819 O O . TRP A 1 104 ? 3.248 0.720 6.447 1.00 95.88 104 TRP A O 1
ATOM 829 N N . VAL A 1 105 ? 3.239 -0.184 8.510 1.00 93.69 105 VAL A N 1
ATOM 830 C CA . VAL A 1 105 ? 2.574 0.904 9.233 1.00 93.69 105 VAL A CA 1
ATOM 831 C C . VAL A 1 105 ? 3.468 1.375 10.375 1.00 93.69 105 VAL A C 1
ATOM 833 O O . VAL A 1 105 ? 4.018 0.571 11.124 1.00 93.69 105 VAL A O 1
ATOM 836 N N . ILE A 1 106 ? 3.614 2.685 10.509 1.00 91.81 106 ILE A N 1
ATOM 837 C CA . ILE A 1 106 ? 4.396 3.371 11.528 1.00 91.81 106 ILE A CA 1
ATOM 838 C C . ILE A 1 106 ? 3.440 4.112 12.455 1.00 91.81 106 ILE A C 1
ATOM 840 O O . ILE A 1 106 ? 2.564 4.849 12.006 1.00 91.81 106 ILE A O 1
ATOM 844 N N . SER A 1 107 ? 3.642 3.936 13.754 1.00 86.12 107 SER A N 1
ATOM 845 C CA . SER A 1 107 ? 2.923 4.685 14.777 1.00 86.12 107 SER A CA 1
ATOM 846 C C . SER A 1 107 ? 3.651 5.974 15.135 1.00 86.12 107 SER A C 1
ATOM 848 O O . SER A 1 107 ? 4.797 5.934 15.581 1.00 86.12 107 SER A O 1
ATOM 850 N N . GLU A 1 108 ? 2.937 7.096 15.098 1.00 79.19 108 GLU A N 1
ATOM 851 C CA . GLU A 1 108 ? 3.354 8.336 15.755 1.00 79.19 108 GLU A CA 1
ATOM 852 C C . GLU A 1 108 ? 2.873 8.287 17.212 1.00 79.19 108 GLU A C 1
ATOM 854 O O . GLU A 1 108 ? 1.783 8.737 17.557 1.00 79.19 108 GLU A O 1
ATOM 859 N N . ARG A 1 109 ? 3.631 7.609 18.084 1.00 69.06 109 ARG A N 1
ATOM 860 C CA . ARG A 1 109 ? 3.253 7.484 19.499 1.00 69.06 109 ARG A CA 1
ATOM 861 C C . ARG A 1 109 ? 3.684 8.735 20.266 1.00 69.06 109 ARG A C 1
ATOM 863 O O . ARG A 1 109 ? 4.872 8.945 20.491 1.00 69.06 109 ARG A O 1
ATOM 870 N N . SER A 1 110 ? 2.705 9.508 20.718 1.00 56.72 110 SER A N 1
ATOM 871 C CA . SER A 1 110 ? 2.841 10.574 21.714 1.00 56.72 110 SER A CA 1
ATOM 872 C C . SER A 1 110 ? 2.080 10.139 22.969 1.00 56.72 110 SER A C 1
ATOM 874 O O . SER A 1 110 ? 0.952 9.652 22.875 1.00 56.72 110 SER A O 1
ATOM 876 N N . GLU A 1 111 ? 2.707 10.211 24.143 1.00 55.81 111 GLU A N 1
ATOM 877 C CA . GLU A 1 111 ? 2.087 9.784 25.401 1.00 55.81 111 GLU A CA 1
ATOM 878 C C . GLU A 1 111 ? 0.787 10.580 25.652 1.00 55.81 111 GLU A C 1
ATOM 880 O O . GLU A 1 111 ? 0.809 11.803 25.765 1.00 55.81 111 GLU A O 1
ATOM 885 N N . GLY A 1 112 ? -0.359 9.887 25.704 1.00 54.59 112 GLY A N 1
ATOM 886 C CA . GLY A 1 112 ? -1.668 10.489 25.991 1.00 54.59 112 GLY A CA 1
ATOM 887 C C . GLY A 1 112 ? -2.439 11.083 24.802 1.00 54.59 112 GLY A C 1
ATOM 888 O O . GLY A 1 112 ? -3.432 11.770 25.040 1.00 54.59 112 GLY A O 1
ATOM 889 N N . GLN A 1 113 ? -2.034 10.841 23.548 1.00 56.44 113 GLN A N 1
ATOM 890 C CA . GLN A 1 113 ? -2.757 11.318 22.354 1.00 56.44 113 GLN A CA 1
ATOM 891 C C . GLN A 1 113 ? -3.341 10.186 21.498 1.00 56.44 113 GLN A C 1
ATOM 893 O O . GLN A 1 113 ? -2.856 9.057 21.532 1.00 56.44 113 GLN A O 1
ATOM 898 N N . THR A 1 114 ? -4.390 10.512 20.730 1.00 58.41 114 THR A N 1
ATOM 899 C CA . THR A 1 114 ? -4.983 9.636 19.706 1.00 58.41 114 THR A CA 1
ATOM 900 C C . THR A 1 114 ? -3.908 9.190 18.720 1.00 58.41 114 THR A C 1
ATOM 902 O O . THR A 1 114 ? -3.168 10.018 18.184 1.00 58.41 114 THR A O 1
ATOM 905 N N . GLN A 1 115 ? -3.801 7.880 18.511 1.00 71.19 115 GLN A N 1
ATOM 906 C CA . GLN A 1 115 ? -2.722 7.273 17.745 1.00 71.19 115 GLN A CA 1
ATOM 907 C C . GLN A 1 115 ? -2.963 7.448 16.241 1.00 71.19 115 GLN A C 1
ATOM 909 O O . GLN A 1 115 ? -3.662 6.656 15.607 1.00 71.19 115 GLN A O 1
ATOM 914 N N . LEU A 1 116 ? -2.363 8.488 15.658 1.00 83.25 116 LEU A N 1
ATOM 915 C CA . LEU A 1 116 ? -2.275 8.610 14.209 1.00 83.25 116 LEU A CA 1
ATOM 916 C C . LEU A 1 116 ? -1.223 7.627 13.681 1.00 83.25 116 LEU A C 1
ATOM 918 O O . LEU A 1 116 ? -0.100 7.529 14.186 1.00 83.25 116 LEU A O 1
ATOM 922 N N . MET A 1 117 ? -1.616 6.876 12.661 1.00 90.19 117 MET A N 1
ATOM 923 C CA . MET A 1 117 ? -0.788 5.864 12.021 1.00 90.19 117 MET A CA 1
ATOM 924 C C . MET A 1 117 ? -0.484 6.285 10.590 1.00 90.19 117 MET A C 1
ATOM 926 O O . MET A 1 117 ? -1.334 6.861 9.908 1.00 90.19 117 MET A O 1
ATOM 930 N N . TYR A 1 118 ? 0.711 5.946 10.120 1.00 94.19 118 TYR A N 1
ATOM 931 C CA . TYR A 1 118 ? 1.148 6.220 8.758 1.00 94.19 118 TYR A CA 1
ATOM 932 C C . TYR A 1 118 ? 1.539 4.927 8.065 1.00 94.19 118 TYR A C 1
ATOM 934 O O . TYR A 1 118 ? 2.299 4.143 8.621 1.00 94.19 118 TYR A O 1
ATOM 942 N N . TRP A 1 119 ? 1.067 4.686 6.852 1.00 95.94 119 TRP A N 1
ATOM 943 C CA . TRP A 1 119 ? 1.522 3.558 6.050 1.00 95.94 119 TRP A CA 1
ATOM 944 C C . TRP A 1 119 ? 2.659 3.997 5.123 1.00 95.94 119 TRP A C 1
ATOM 946 O O . TRP A 1 119 ? 2.653 5.106 4.589 1.00 95.94 119 TRP A O 1
ATOM 956 N N . LEU A 1 120 ? 3.661 3.134 4.965 1.00 95.00 120 LEU A N 1
ATOM 957 C CA . LEU A 1 120 ? 4.900 3.457 4.260 1.00 95.00 120 LEU A CA 1
ATOM 958 C C . LEU A 1 120 ? 4.908 2.905 2.833 1.00 95.00 120 LEU A C 1
ATOM 960 O O . LEU A 1 120 ? 4.931 3.658 1.864 1.00 95.00 120 LEU A O 1
ATOM 964 N N . CYS A 1 121 ? 4.927 1.581 2.712 1.00 94.81 121 CYS A N 1
ATOM 965 C CA . CYS A 1 121 ? 4.955 0.862 1.446 1.00 94.81 121 CYS A CA 1
ATOM 966 C C . CYS A 1 121 ? 4.456 -0.574 1.638 1.00 94.81 121 CYS A C 1
ATOM 968 O O . CYS A 1 121 ? 4.353 -1.070 2.768 1.00 94.81 121 CYS A O 1
ATOM 970 N N . ARG A 1 122 ? 4.167 -1.242 0.519 1.00 94.81 122 ARG A N 1
ATOM 971 C CA . ARG A 1 122 ? 3.905 -2.681 0.475 1.00 94.81 122 ARG A CA 1
ATOM 972 C C . ARG A 1 122 ? 5.116 -3.467 0.977 1.00 94.81 122 ARG A C 1
ATOM 974 O O . ARG A 1 122 ? 6.260 -3.111 0.697 1.00 94.81 122 ARG A O 1
ATOM 981 N N . ILE A 1 123 ? 4.858 -4.547 1.706 1.00 94.81 123 ILE A N 1
ATOM 982 C CA . ILE A 1 123 ? 5.895 -5.483 2.138 1.00 94.81 123 ILE A CA 1
ATOM 983 C C . ILE A 1 123 ? 6.298 -6.345 0.935 1.00 94.81 123 ILE A C 1
ATOM 985 O O . ILE A 1 123 ? 5.424 -6.984 0.349 1.00 94.81 123 ILE A O 1
ATOM 989 N N . PRO A 1 124 ? 7.589 -6.380 0.561 1.00 92.19 124 PRO A N 1
ATOM 990 C CA . PRO A 1 124 ? 8.050 -7.257 -0.505 1.00 92.19 124 PRO A CA 1
ATOM 991 C C . PRO A 1 124 ? 7.959 -8.717 -0.059 1.00 92.19 124 PRO A C 1
ATOM 993 O O . PRO A 1 124 ? 8.302 -9.054 1.079 1.00 92.19 124 PRO A O 1
ATOM 996 N N . GLY A 1 125 ? 7.502 -9.569 -0.969 1.00 89.69 125 GLY A N 1
ATOM 997 C CA . GLY A 1 125 ? 7.507 -11.016 -0.797 1.00 89.69 125 GLY A CA 1
ATOM 998 C C . GLY A 1 125 ? 8.705 -11.674 -1.472 1.00 89.69 125 GLY A C 1
ATOM 999 O O . GLY A 1 125 ? 9.548 -11.036 -2.106 1.00 89.69 125 GLY A O 1
ATOM 1000 N N . SER A 1 126 ? 8.766 -12.991 -1.359 1.00 89.12 126 SER A N 1
ATOM 1001 C CA . SER A 1 126 ? 9.633 -13.833 -2.176 1.00 89.12 126 SER A CA 1
ATOM 1002 C C . SER A 1 126 ? 9.315 -13.690 -3.666 1.00 89.12 126 SER A C 1
ATOM 1004 O O . SER A 1 126 ? 8.190 -13.399 -4.072 1.00 89.12 126 SER A O 1
ATOM 1006 N N . SER A 1 127 ? 10.317 -13.937 -4.512 1.00 85.81 127 SER A N 1
ATOM 1007 C CA . SER A 1 127 ? 10.213 -13.695 -5.952 1.00 85.81 127 SER A CA 1
ATOM 1008 C C . SER A 1 127 ? 9.079 -14.461 -6.630 1.00 85.81 127 SER A C 1
ATOM 1010 O O . SER A 1 127 ? 8.632 -14.034 -7.673 1.00 85.81 127 SER A O 1
ATOM 1012 N N . HIS A 1 128 ? 8.577 -15.569 -6.111 1.00 82.31 128 HIS A N 1
ATOM 1013 C CA . HIS A 1 128 ? 7.471 -16.301 -6.740 1.00 82.31 128 HIS A CA 1
ATOM 1014 C C . HIS A 1 128 ? 6.082 -15.848 -6.251 1.00 82.31 128 HIS A C 1
ATOM 1016 O O . HIS A 1 128 ? 5.083 -16.219 -6.860 1.00 82.31 128 HIS A O 1
ATOM 1022 N N . VAL A 1 129 ? 6.014 -15.063 -5.169 1.00 87.56 129 VAL A N 1
ATOM 1023 C CA . VAL A 1 129 ? 4.770 -14.490 -4.624 1.00 87.56 129 VAL A CA 1
ATOM 1024 C C . VAL A 1 129 ? 4.616 -13.022 -4.993 1.00 87.56 129 VAL A C 1
ATOM 1026 O O . VAL A 1 129 ? 3.501 -12.567 -5.235 1.00 87.56 129 VAL A O 1
ATOM 1029 N N . ASP A 1 130 ? 5.724 -12.283 -5.022 1.00 90.12 130 ASP A N 1
ATOM 1030 C CA . ASP A 1 130 ? 5.705 -10.838 -5.202 1.00 90.12 130 ASP A CA 1
ATOM 1031 C C . ASP A 1 130 ? 5.450 -10.465 -6.666 1.00 90.12 130 ASP A C 1
ATOM 1033 O O . ASP A 1 130 ? 6.341 -10.541 -7.514 1.00 90.12 130 ASP A O 1
ATOM 1037 N N . ASP A 1 131 ? 4.213 -10.088 -6.977 1.00 90.00 131 ASP A N 1
ATOM 1038 C CA . ASP A 1 131 ? 3.820 -9.584 -8.289 1.00 90.00 131 ASP A CA 1
ATOM 1039 C C . ASP A 1 131 ? 3.818 -8.048 -8.278 1.00 90.00 131 ASP A C 1
ATOM 1041 O O . ASP A 1 131 ? 3.537 -7.383 -7.274 1.00 90.00 131 ASP A O 1
ATOM 1045 N N . LEU A 1 132 ? 4.154 -7.445 -9.412 1.00 89.31 132 LEU A N 1
ATOM 1046 C CA . LEU A 1 132 ? 4.169 -5.995 -9.529 1.00 89.31 132 LEU A CA 1
ATOM 1047 C C . LEU A 1 132 ? 2.748 -5.415 -9.471 1.00 89.31 132 LEU A C 1
ATOM 1049 O O . LEU A 1 132 ? 2.550 -4.346 -8.890 1.00 89.31 132 LEU A O 1
ATOM 1053 N N . ASN A 1 133 ? 1.760 -6.117 -10.036 1.00 92.06 133 ASN A N 1
ATOM 1054 C CA . ASN A 1 133 ? 0.380 -5.645 -10.032 1.00 92.06 133 ASN A CA 1
ATOM 1055 C C . ASN A 1 133 ? -0.281 -5.811 -8.669 1.00 92.06 133 ASN A C 1
ATOM 1057 O O . ASN A 1 133 ? -0.836 -4.839 -8.152 1.00 92.06 133 ASN 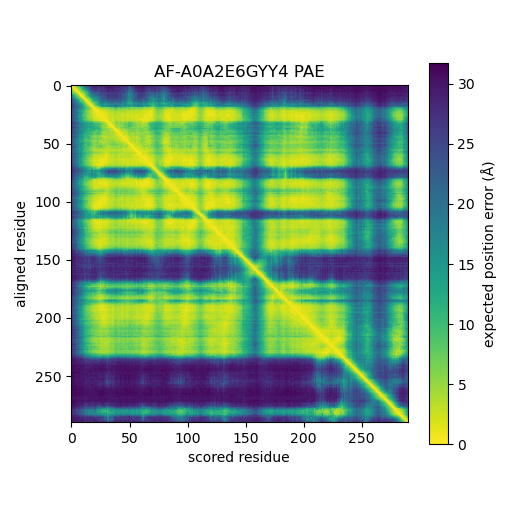A O 1
ATOM 1061 N N . PHE A 1 134 ? -0.211 -7.005 -8.087 1.00 93.38 134 PHE A N 1
ATOM 1062 C CA . PHE A 1 134 ? -0.868 -7.314 -6.824 1.00 93.38 134 PHE A CA 1
ATOM 1063 C C . PHE A 1 134 ? -0.169 -8.461 -6.093 1.00 93.38 134 PHE A C 1
ATOM 1065 O O . PHE A 1 134 ? -0.069 -9.564 -6.630 1.00 93.38 134 PHE A O 1
ATOM 1072 N N . THR A 1 135 ? 0.240 -8.231 -4.844 1.00 92.62 135 THR A N 1
ATOM 1073 C CA . THR A 1 135 ? 0.904 -9.262 -4.032 1.00 92.62 135 THR A CA 1
ATOM 1074 C C . THR A 1 135 ? 0.008 -9.758 -2.903 1.00 92.62 135 THR A C 1
ATOM 1076 O O . THR A 1 135 ? -0.276 -9.029 -1.953 1.00 92.62 135 THR A O 1
ATOM 1079 N N . HIS A 1 136 ? -0.339 -11.049 -2.951 1.00 92.19 136 HIS A N 1
ATOM 1080 C CA . HIS A 1 136 ? -0.942 -11.767 -1.823 1.00 92.19 136 HIS A CA 1
ATOM 1081 C C . HIS A 1 136 ? 0.131 -12.516 -1.030 1.00 92.19 136 HIS A C 1
ATOM 1083 O O . HIS A 1 136 ? 0.498 -13.638 -1.386 1.00 92.19 136 HIS A O 1
ATOM 1089 N N . LEU A 1 137 ? 0.659 -11.897 0.031 1.00 90.38 137 LEU A N 1
ATOM 1090 C CA . LEU A 1 137 ? 1.848 -12.410 0.727 1.00 90.38 137 LEU A CA 1
ATOM 1091 C C . LEU A 1 137 ? 1.624 -13.780 1.391 1.00 90.38 137 LEU A C 1
ATOM 1093 O O . LEU A 1 137 ? 2.556 -14.570 1.517 1.00 90.38 137 LEU A O 1
ATOM 1097 N N . ASP A 1 138 ? 0.383 -14.117 1.743 1.00 86.94 138 ASP A N 1
ATOM 1098 C CA . ASP A 1 138 ? 0.075 -15.402 2.375 1.00 86.94 138 ASP A CA 1
ATOM 1099 C C . ASP A 1 138 ? 0.253 -16.604 1.427 1.00 86.94 138 ASP A C 1
ATOM 1101 O O . ASP A 1 138 ? 0.335 -17.744 1.886 1.00 86.94 138 ASP A O 1
ATOM 1105 N N . ARG A 1 139 ? 0.441 -16.376 0.116 1.00 84.75 139 ARG A N 1
ATOM 1106 C CA . ARG A 1 139 ? 0.830 -17.439 -0.831 1.00 84.75 139 ARG A CA 1
ATOM 1107 C C . ARG A 1 139 ? 2.175 -18.088 -0.494 1.00 84.75 139 ARG A C 1
ATOM 1109 O O . ARG A 1 139 ? 2.415 -19.216 -0.921 1.00 84.75 139 ARG A O 1
ATOM 1116 N N . GLU A 1 140 ? 3.028 -17.446 0.306 1.00 83.75 140 GLU A N 1
ATOM 1117 C CA . GLU A 1 140 ? 4.301 -18.037 0.754 1.00 83.75 140 GLU A CA 1
ATOM 1118 C C . GLU A 1 140 ? 4.100 -19.325 1.576 1.00 83.75 140 GLU A C 1
ATOM 1120 O O . GLU A 1 140 ? 4.951 -20.222 1.585 1.00 83.75 140 GLU A O 1
ATOM 1125 N N . TRP A 1 141 ? 2.945 -19.471 2.234 1.00 77.06 141 TRP A N 1
ATOM 1126 C CA . TRP A 1 141 ? 2.597 -20.669 3.004 1.00 77.06 141 TRP A CA 1
ATOM 1127 C C . TRP A 1 141 ? 2.313 -21.893 2.127 1.00 77.06 141 TRP A C 1
ATOM 1129 O O . TRP A 1 141 ? 2.525 -23.026 2.567 1.00 77.06 141 TRP A O 1
ATOM 1139 N N . VAL A 1 142 ? 1.876 -21.682 0.881 1.00 71.25 142 VAL A N 1
ATOM 1140 C CA . VAL A 1 142 ? 1.619 -22.767 -0.080 1.00 71.25 142 VAL A CA 1
ATOM 1141 C C . VAL A 1 142 ? 2.927 -23.445 -0.461 1.00 71.25 142 VAL A C 1
ATOM 1143 O O . VAL A 1 142 ? 3.056 -24.662 -0.368 1.00 71.25 142 VAL A O 1
ATOM 1146 N N . GLN A 1 143 ? 3.937 -22.656 -0.822 1.00 63.00 143 GLN A N 1
ATOM 1147 C CA . GLN A 1 143 ? 5.192 -23.203 -1.340 1.00 63.00 143 GLN A CA 1
ATOM 1148 C C . GLN A 1 143 ? 6.102 -23.784 -0.262 1.00 63.00 143 GLN A C 1
ATOM 1150 O O . GLN A 1 143 ? 6.876 -24.698 -0.531 1.00 63.00 143 GLN A O 1
ATOM 1155 N N . THR A 1 144 ? 6.000 -23.298 0.974 1.00 62.44 144 THR A N 1
ATOM 1156 C CA . THR A 1 144 ? 6.775 -23.854 2.093 1.00 62.44 144 THR A CA 1
ATOM 1157 C C . THR A 1 144 ? 6.242 -25.204 2.586 1.00 62.44 144 THR A C 1
ATOM 1159 O O . THR A 1 144 ? 6.798 -25.756 3.536 1.00 62.44 144 THR A O 1
ATOM 1162 N N . GLY A 1 145 ? 5.170 -25.737 1.981 1.00 59.41 145 GLY A N 1
ATOM 1163 C CA . GLY A 1 145 ? 4.502 -26.960 2.439 1.00 59.41 145 GLY A CA 1
ATOM 1164 C C . GLY A 1 145 ? 3.905 -26.815 3.842 1.00 59.41 145 GLY A C 1
ATOM 1165 O O . GLY A 1 145 ? 3.649 -27.808 4.518 1.00 59.41 145 GLY A O 1
ATOM 1166 N N . ARG A 1 146 ? 3.736 -25.570 4.308 1.00 53.88 146 ARG A N 1
ATOM 1167 C CA . ARG A 1 146 ? 3.180 -25.230 5.623 1.00 53.88 146 ARG A CA 1
ATOM 1168 C C . ARG A 1 146 ? 1.681 -24.976 5.577 1.00 53.88 146 ARG A C 1
ATOM 1170 O O . ARG A 1 146 ? 1.105 -24.626 6.600 1.00 53.88 146 ARG A O 1
ATOM 1177 N N . THR A 1 147 ? 1.057 -25.140 4.416 1.00 53.06 147 THR A N 1
ATOM 1178 C CA . THR A 1 147 ? -0.394 -25.215 4.293 1.00 53.06 147 THR A CA 1
ATOM 1179 C C . THR A 1 147 ? -0.850 -26.542 4.913 1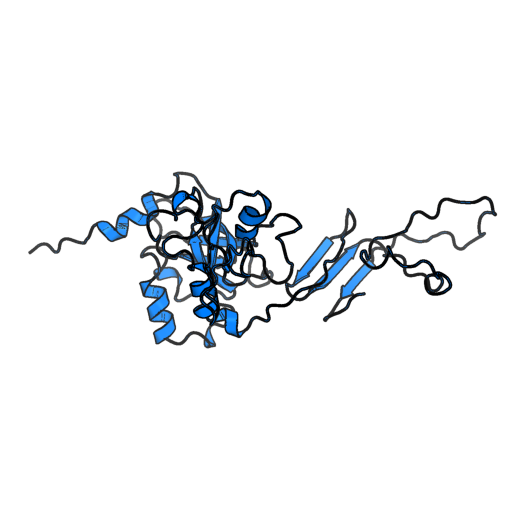.00 53.06 147 THR A C 1
ATOM 1181 O O . THR A 1 147 ? -0.536 -27.606 4.380 1.00 53.06 147 THR A O 1
ATOM 1184 N N . PRO A 1 148 ? -1.564 -26.540 6.050 1.00 43.44 148 PRO A N 1
ATOM 1185 C CA . PRO A 1 148 ? -2.387 -27.665 6.420 1.00 43.44 148 PRO A CA 1
ATOM 1186 C C . PRO A 1 148 ? -3.418 -27.818 5.304 1.00 43.44 148 PRO A C 1
ATOM 1188 O O . PRO A 1 148 ? -3.883 -26.851 4.703 1.00 43.44 148 PRO A O 1
ATOM 1191 N N . SER A 1 149 ? -3.701 -29.066 4.998 1.00 42.34 149 SER A N 1
ATOM 1192 C CA . SER A 1 149 ? -4.513 -29.598 3.912 1.00 42.34 149 SER A CA 1
ATOM 1193 C C . SER A 1 149 ? -6.002 -29.208 3.981 1.00 42.34 149 SER A C 1
ATOM 1195 O O . SER A 1 149 ? -6.881 -30.065 3.949 1.00 42.34 149 SER A O 1
ATOM 1197 N N . SER A 1 150 ? -6.314 -27.915 4.077 1.00 42.06 150 SER A N 1
ATOM 1198 C CA . SER A 1 150 ? -7.669 -27.384 4.268 1.00 42.06 150 SER A CA 1
ATOM 1199 C C . SER A 1 150 ? -8.126 -26.460 3.131 1.00 42.06 150 SER A C 1
ATOM 1201 O O . SER A 1 150 ? -8.755 -25.434 3.348 1.00 42.06 150 SER A O 1
ATOM 1203 N N . ARG A 1 151 ? -7.895 -26.892 1.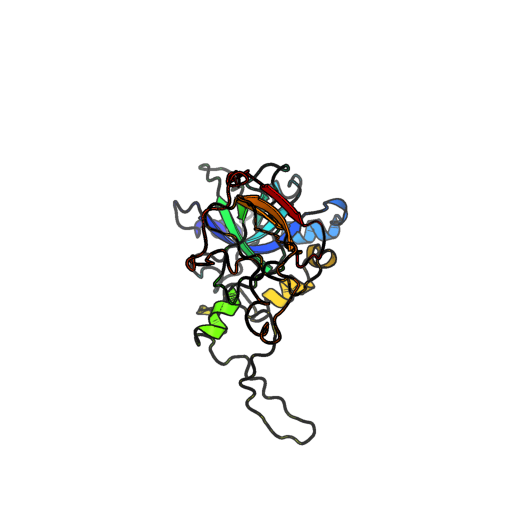891 1.00 43.31 151 ARG A N 1
ATOM 1204 C CA . ARG A 1 151 ? -8.971 -26.954 0.888 1.00 43.31 151 ARG A CA 1
ATOM 1205 C C . ARG A 1 151 ? -8.999 -28.370 0.322 1.00 43.31 151 ARG A C 1
ATOM 1207 O O . ARG A 1 151 ? -8.771 -28.581 -0.856 1.00 43.31 151 ARG A O 1
ATOM 1214 N N . ARG A 1 152 ? -9.254 -29.363 1.178 1.00 41.12 152 ARG A N 1
ATOM 1215 C CA . ARG A 1 152 ? -9.831 -30.617 0.689 1.00 41.12 152 ARG A CA 1
ATOM 1216 C C . ARG A 1 152 ? -11.275 -30.321 0.314 1.00 41.12 152 ARG A C 1
ATOM 1218 O O . ARG A 1 152 ? -12.172 -30.469 1.140 1.00 41.12 152 ARG A O 1
ATOM 1225 N N . ALA A 1 153 ? -11.481 -29.806 -0.890 1.00 41.50 153 ALA A N 1
ATOM 1226 C CA . ALA A 1 153 ? -12.790 -29.884 -1.501 1.00 41.50 153 ALA A CA 1
ATOM 1227 C C . ALA A 1 153 ? -12.952 -31.341 -1.945 1.00 41.50 153 ALA A C 1
ATOM 1229 O O . ALA A 1 153 ? -12.349 -31.766 -2.922 1.00 41.50 153 ALA A O 1
ATOM 1230 N N . THR A 1 154 ? -13.714 -32.138 -1.198 1.00 42.69 154 THR A N 1
ATOM 1231 C CA . THR A 1 154 ? -14.327 -33.331 -1.787 1.00 42.69 154 THR A CA 1
ATOM 1232 C C . THR A 1 154 ? -15.369 -32.822 -2.768 1.00 42.69 154 THR A C 1
ATOM 1234 O O . THR A 1 154 ? -16.449 -32.398 -2.356 1.00 42.69 154 THR A O 1
ATOM 1237 N N . ILE A 1 155 ? -15.004 -32.771 -4.043 1.00 49.03 155 ILE A N 1
ATOM 1238 C CA . ILE A 1 155 ? -15.952 -32.538 -5.124 1.00 49.03 155 ILE A CA 1
ATOM 1239 C C . ILE A 1 155 ? -16.570 -33.900 -5.432 1.00 49.03 155 ILE A C 1
ATOM 1241 O O . ILE A 1 155 ? -15.854 -34.841 -5.768 1.00 49.03 155 ILE A O 1
ATOM 1245 N N . GLU A 1 156 ? -17.882 -34.009 -5.237 1.00 45.03 156 GLU A N 1
ATOM 1246 C CA . GLU A 1 156 ? -18.678 -35.119 -5.757 1.00 45.03 156 GLU A CA 1
ATOM 1247 C C . GLU A 1 156 ? -19.064 -34.744 -7.189 1.00 45.03 156 GLU A C 1
ATOM 1249 O O . GLU A 1 156 ? -19.681 -33.698 -7.418 1.00 45.03 156 GLU A O 1
ATOM 1254 N N . ASP A 1 157 ? -18.652 -35.550 -8.162 1.00 49.00 157 ASP A N 1
ATOM 1255 C CA . ASP A 1 157 ? -19.176 -35.436 -9.518 1.00 49.00 157 ASP A CA 1
ATOM 1256 C C . ASP A 1 157 ? -20.630 -35.943 -9.583 1.00 49.00 157 ASP A C 1
ATOM 1258 O O . ASP A 1 157 ? -21.166 -36.517 -8.632 1.00 49.00 157 ASP A O 1
ATOM 1262 N N . GLU A 1 158 ? -21.309 -35.723 -10.713 1.00 54.94 158 GLU A N 1
ATOM 1263 C CA . GLU A 1 158 ? -22.698 -36.175 -10.921 1.00 54.94 158 GLU A CA 1
ATOM 1264 C C . GLU A 1 158 ? -22.857 -37.713 -10.834 1.00 54.94 158 GLU A C 1
ATOM 1266 O O . GLU A 1 158 ? -23.981 -38.220 -10.805 1.00 54.94 158 GLU A O 1
ATOM 1271 N N . GLU A 1 159 ? -21.744 -38.449 -10.761 1.00 62.72 159 GLU A N 1
ATOM 1272 C CA . GLU A 1 159 ? -21.653 -39.909 -10.696 1.00 62.72 159 GLU A CA 1
ATOM 1273 C C . GLU A 1 159 ? -21.316 -40.427 -9.279 1.00 62.72 159 GLU A C 1
ATOM 1275 O O . GLU A 1 159 ? -21.428 -41.630 -9.028 1.00 62.72 159 GLU A O 1
ATOM 1280 N N . GLY A 1 160 ? -21.038 -39.532 -8.320 1.00 56.09 160 GLY A N 1
ATOM 1281 C CA . GLY A 1 160 ? -20.829 -39.847 -6.903 1.00 56.09 160 GLY A CA 1
ATOM 1282 C C . GLY A 1 160 ? -19.417 -40.329 -6.550 1.00 56.09 160 GLY A C 1
ATOM 1283 O O . GLY A 1 160 ? -19.218 -40.881 -5.463 1.00 56.09 160 GLY A O 1
ATOM 1284 N N . GLU A 1 161 ? -18.441 -40.136 -7.434 1.00 43.19 161 GLU A N 1
ATOM 1285 C CA . GLU A 1 161 ? -17.038 -40.459 -7.191 1.00 43.19 161 GLU A CA 1
ATOM 1286 C C . GLU A 1 161 ? -16.346 -39.303 -6.449 1.00 43.19 161 GLU A C 1
ATOM 1288 O O . GLU A 1 161 ? -16.517 -38.122 -6.751 1.00 43.19 161 GLU A O 1
ATOM 1293 N N . THR A 1 162 ? -15.570 -39.647 -5.417 1.00 46.91 162 THR A N 1
ATOM 1294 C CA . THR A 1 162 ? -14.873 -38.677 -4.557 1.00 46.91 162 THR A CA 1
ATOM 1295 C C . THR A 1 162 ? -13.400 -38.601 -4.941 1.00 46.91 162 THR A C 1
ATOM 1297 O O . THR A 1 162 ? -12.654 -39.563 -4.753 1.00 46.91 162 THR A O 1
ATOM 1300 N N . TYR A 1 163 ? -12.950 -37.440 -5.417 1.00 45.53 163 TYR A N 1
ATOM 1301 C CA . TYR A 1 163 ? -11.536 -37.187 -5.708 1.00 45.53 163 TYR A CA 1
ATOM 1302 C C . TYR A 1 163 ? -10.894 -36.323 -4.606 1.00 45.53 163 TYR A C 1
ATOM 1304 O O . TYR A 1 163 ? -11.457 -35.312 -4.190 1.00 45.53 163 TYR A O 1
ATOM 1312 N N . ASP A 1 164 ? -9.709 -36.722 -4.116 1.00 43.34 164 ASP A N 1
ATOM 1313 C CA . ASP A 1 164 ? -8.854 -35.884 -3.253 1.00 43.34 164 ASP A CA 1
ATOM 1314 C C . ASP A 1 164 ? -8.087 -34.936 -4.187 1.00 43.34 164 ASP A C 1
ATOM 1316 O O . ASP A 1 164 ? -6.966 -35.233 -4.607 1.00 43.34 164 ASP A O 1
ATOM 1320 N N . GLU A 1 165 ? -8.717 -33.828 -4.594 1.00 44.03 165 GLU A N 1
ATOM 1321 C CA . GLU A 1 165 ? -7.981 -32.738 -5.232 1.00 44.03 165 GLU A CA 1
ATOM 1322 C C . GLU A 1 165 ? -7.003 -32.189 -4.186 1.00 44.03 165 GLU A C 1
ATOM 1324 O O . GLU A 1 165 ? -7.337 -31.370 -3.333 1.00 44.03 165 GLU A O 1
ATOM 1329 N N . THR A 1 166 ? -5.740 -32.602 -4.275 1.00 46.69 166 THR A N 1
ATOM 1330 C CA . THR A 1 166 ? -4.619 -31.823 -3.730 1.00 46.69 166 THR A CA 1
ATOM 1331 C C . THR A 1 166 ? -4.398 -30.532 -4.524 1.00 46.69 166 THR A C 1
ATOM 1333 O O . THR A 1 166 ? -3.359 -29.889 -4.371 1.00 46.69 166 THR A O 1
ATOM 1336 N N . ASP A 1 167 ? -5.329 -30.182 -5.412 1.00 43.34 167 ASP A N 1
ATOM 1337 C CA . ASP A 1 167 ? -5.242 -29.025 -6.270 1.00 43.34 167 ASP A CA 1
ATOM 1338 C C . ASP A 1 167 ? -5.567 -27.797 -5.430 1.00 43.34 167 ASP A C 1
ATOM 1340 O O . ASP A 1 167 ? -6.648 -27.627 -4.861 1.00 43.34 167 ASP A O 1
ATOM 1344 N N . THR A 1 168 ? -4.554 -26.961 -5.254 1.00 53.47 168 THR A N 1
ATOM 1345 C CA . THR A 1 168 ? -4.686 -25.690 -4.562 1.00 53.47 168 THR A CA 1
ATOM 1346 C C . THR A 1 168 ? -5.622 -24.822 -5.386 1.00 53.47 168 THR A C 1
ATOM 1348 O O . THR A 1 168 ? -5.166 -24.126 -6.293 1.00 53.47 168 THR A O 1
ATOM 1351 N N . VAL A 1 169 ? -6.926 -24.880 -5.094 1.00 52.38 169 VAL A N 1
ATOM 1352 C CA . VAL A 1 169 ? -7.933 -24.051 -5.759 1.00 52.38 169 VAL A CA 1
ATOM 1353 C C . VAL A 1 169 ? -7.425 -22.607 -5.746 1.00 52.38 169 VAL A C 1
ATOM 1355 O O . VAL A 1 169 ? -7.160 -22.086 -4.653 1.00 52.38 169 VAL A O 1
ATOM 1358 N N . PRO A 1 170 ? -7.257 -21.959 -6.914 1.00 63.75 170 PRO A N 1
ATOM 1359 C CA . PRO A 1 170 ? -6.822 -20.572 -6.983 1.00 63.75 170 PRO A CA 1
ATOM 1360 C C . PRO A 1 170 ? -7.668 -19.699 -6.045 1.00 63.75 170 PRO A C 1
ATOM 1362 O O . PRO A 1 170 ? -8.894 -19.772 -6.056 1.00 63.75 170 PRO A O 1
ATOM 1365 N N . GLY A 1 171 ? -7.029 -18.905 -5.184 1.00 71.81 171 GLY A N 1
ATOM 1366 C CA . GLY A 1 171 ? -7.742 -18.086 -4.199 1.00 71.81 171 GLY A CA 1
ATOM 1367 C C . GLY A 1 171 ? -6.835 -17.208 -3.342 1.00 71.81 171 GLY A C 1
ATOM 1368 O O . GLY A 1 171 ? -5.613 -17.156 -3.550 1.00 71.81 171 GLY A O 1
ATOM 1369 N N . PHE A 1 172 ? -7.438 -16.519 -2.373 1.00 80.56 172 PHE A N 1
ATOM 1370 C CA . PHE A 1 172 ? -6.760 -15.638 -1.427 1.00 80.56 172 PHE A CA 1
ATOM 1371 C C . PHE A 1 172 ? -6.667 -16.300 -0.052 1.00 80.56 172 PHE A C 1
ATOM 1373 O O . PHE A 1 172 ? -7.293 -15.891 0.915 1.00 80.56 172 PHE A O 1
ATOM 1380 N N . LEU A 1 173 ? -5.823 -17.327 0.051 1.00 82.25 173 LEU A N 1
ATOM 1381 C CA . LEU A 1 173 ? -5.615 -18.054 1.306 1.00 82.25 173 LEU A CA 1
ATOM 1382 C C . LEU A 1 173 ? -5.338 -17.107 2.481 1.00 82.25 173 LEU A C 1
ATOM 1384 O O . LEU A 1 173 ? -4.424 -16.287 2.402 1.00 82.25 173 LEU A O 1
ATOM 1388 N N . ASN A 1 174 ? -6.082 -17.253 3.575 1.00 84.75 174 ASN A N 1
ATOM 1389 C CA . ASN A 1 174 ? -5.808 -16.529 4.809 1.00 84.75 174 ASN A CA 1
ATOM 1390 C C . ASN A 1 174 ? -4.739 -17.261 5.636 1.00 84.75 174 ASN A C 1
ATOM 1392 O O . ASN A 1 174 ? -5.035 -18.142 6.446 1.00 84.75 174 ASN A O 1
ATOM 1396 N N . GLY A 1 175 ? -3.478 -16.895 5.411 1.00 81.62 175 GLY A N 1
ATOM 1397 C CA . GLY A 1 175 ? -2.318 -17.507 6.048 1.00 81.62 175 GLY A CA 1
ATOM 1398 C C . GLY A 1 175 ? -2.143 -18.993 5.722 1.00 81.62 175 GLY A C 1
ATOM 1399 O O . GLY A 1 175 ? -2.455 -19.475 4.633 1.00 81.62 175 GLY A O 1
ATOM 1400 N N . GLY A 1 176 ? -1.614 -19.737 6.687 1.00 72.38 176 GLY A N 1
ATOM 1401 C CA . GLY A 1 176 ? -1.344 -21.162 6.555 1.00 72.38 176 GLY A CA 1
ATOM 1402 C C . GLY A 1 176 ? -2.519 -22.032 6.979 1.00 72.38 176 GLY A C 1
ATOM 1403 O O . GLY A 1 176 ? -2.279 -22.920 7.774 1.00 72.38 176 GLY A O 1
ATOM 1404 N N . GLY A 1 177 ? -3.761 -21.776 6.551 1.00 64.19 177 GLY A N 1
ATOM 1405 C CA . GLY A 1 177 ? -4.923 -22.698 6.608 1.00 64.19 177 GLY A CA 1
ATOM 1406 C C . GLY A 1 177 ? -5.440 -23.214 7.972 1.00 64.19 177 GLY A C 1
ATOM 1407 O O . GLY A 1 177 ? -6.569 -23.698 8.045 1.00 64.19 177 GLY A O 1
ATOM 1408 N N . ALA A 1 178 ? -4.658 -23.133 9.050 1.00 68.06 178 ALA A N 1
A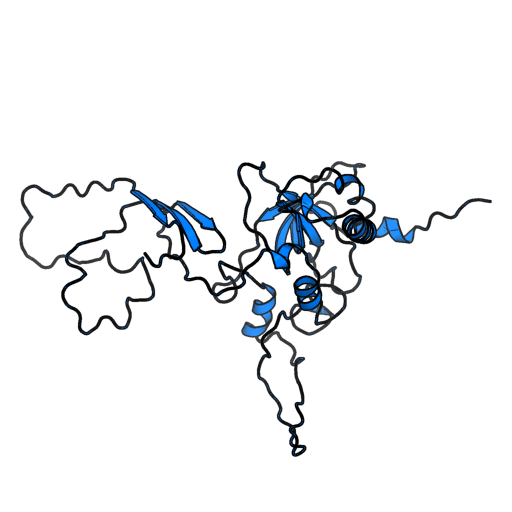TOM 1409 C CA . ALA A 1 178 ? -5.060 -23.403 10.430 1.00 68.06 178 ALA A CA 1
ATOM 1410 C C . ALA A 1 178 ? -5.285 -22.081 11.165 1.00 68.06 178 ALA A C 1
ATOM 1412 O O . ALA A 1 178 ? -4.601 -21.104 10.880 1.00 68.06 178 ALA A O 1
ATOM 1413 N N . ILE A 1 179 ? -6.190 -22.069 12.149 1.00 66.44 179 ILE A N 1
ATOM 1414 C CA . ILE A 1 179 ? -6.581 -20.861 12.903 1.00 66.44 179 ILE A CA 1
ATOM 1415 C C . ILE A 1 179 ? -5.358 -20.122 13.472 1.00 66.44 179 ILE A C 1
ATOM 1417 O O . ILE A 1 179 ? -5.232 -18.916 13.296 1.00 66.44 179 ILE A O 1
ATOM 1421 N N . ASP A 1 180 ? -4.411 -20.844 14.080 1.00 68.12 180 ASP A N 1
ATOM 1422 C CA . ASP A 1 180 ? -3.191 -20.250 14.653 1.00 68.12 180 ASP A CA 1
ATOM 1423 C C . ASP A 1 180 ? -2.182 -19.752 13.591 1.00 68.12 180 ASP A C 1
ATOM 1425 O O . ASP A 1 180 ? -1.199 -19.095 13.926 1.00 68.12 180 ASP A O 1
ATOM 1429 N N . LEU A 1 181 ? -2.400 -20.068 12.312 1.00 72.81 181 LEU A N 1
ATOM 1430 C CA . LEU A 1 181 ? -1.557 -19.670 11.181 1.00 72.81 181 LEU A CA 1
ATOM 1431 C C . LEU A 1 181 ? -2.247 -18.653 10.261 1.00 72.81 181 LEU A C 1
ATOM 1433 O O . LEU A 1 181 ? -1.681 -18.314 9.221 1.00 72.81 181 LEU A O 1
ATOM 1437 N N . MET A 1 182 ? -3.448 -18.182 10.613 1.00 76.31 182 MET A N 1
ATOM 1438 C CA . MET A 1 182 ? -4.164 -17.157 9.853 1.00 76.31 182 MET A CA 1
ATOM 1439 C C . MET A 1 182 ? -3.520 -15.786 10.049 1.00 76.31 182 MET A C 1
ATOM 1441 O O . MET A 1 182 ? -3.171 -15.392 11.165 1.00 76.31 182 MET A O 1
ATOM 1445 N N . SER A 1 183 ? -3.398 -15.036 8.956 1.00 82.00 183 SER A N 1
ATOM 1446 C CA . SER A 1 183 ? -2.907 -13.657 8.995 1.00 82.00 183 SER A CA 1
ATOM 1447 C C . SER A 1 183 ? -4.004 -12.685 9.421 1.00 82.00 183 SER A C 1
ATOM 1449 O O . SER A 1 183 ? -3.725 -11.716 10.125 1.00 82.00 183 SER A O 1
ATOM 1451 N N . LEU A 1 184 ? -5.255 -12.930 9.031 1.00 84.25 184 LEU A N 1
ATOM 1452 C CA . LEU A 1 184 ? -6.423 -12.151 9.435 1.00 84.25 184 LEU A CA 1
ATOM 1453 C C . LEU A 1 184 ? -7.303 -12.920 10.433 1.00 84.25 184 LEU A C 1
ATOM 1455 O O . LEU A 1 184 ? -7.414 -14.141 10.318 1.00 84.25 184 LEU A O 1
ATOM 1459 N N . PRO A 1 185 ? -7.978 -12.218 11.364 1.00 76.00 185 PRO A N 1
ATOM 1460 C CA . PRO A 1 185 ? -8.965 -12.832 12.247 1.00 76.00 185 PRO A CA 1
ATOM 1461 C C . PRO A 1 185 ? -10.181 -13.315 11.463 1.00 76.00 185 PRO A C 1
ATOM 1463 O O . PRO A 1 185 ? -10.582 -12.672 10.492 1.00 76.00 185 PRO A O 1
ATOM 1466 N N . GLY A 1 186 ? -10.861 -14.330 11.992 1.00 73.19 186 GLY A N 1
ATOM 1467 C CA . GLY A 1 186 ? -12.206 -14.695 11.558 1.00 73.19 186 GLY A CA 1
ATOM 1468 C C . GLY A 1 186 ? -12.225 -15.882 10.605 1.00 73.19 186 GLY A C 1
ATOM 1469 O O . GLY A 1 186 ? -11.876 -16.994 10.996 1.00 73.19 186 GLY A O 1
ATOM 1470 N N . THR A 1 187 ? -12.731 -15.660 9.395 1.00 73.06 187 THR A N 1
ATOM 1471 C CA . THR A 1 187 ? -12.996 -16.710 8.409 1.00 73.06 187 THR A CA 1
ATOM 1472 C C . THR A 1 187 ? -11.746 -17.041 7.591 1.00 73.06 187 THR A C 1
ATOM 1474 O O . THR A 1 187 ? -10.801 -16.253 7.473 1.00 73.06 187 THR A O 1
ATOM 1477 N N . VAL A 1 188 ? -11.739 -18.237 6.997 1.00 74.81 188 VAL A N 1
ATOM 1478 C CA . VAL A 1 188 ? -10.718 -18.633 6.011 1.00 74.81 188 VAL A CA 1
ATOM 1479 C C . VAL A 1 188 ? -10.780 -17.725 4.773 1.00 74.81 188 VAL A C 1
ATOM 1481 O O . VAL A 1 188 ? -9.749 -17.492 4.151 1.00 74.81 188 VAL A O 1
ATOM 1484 N N . ASP A 1 189 ? -11.957 -17.156 4.498 1.00 81.69 189 ASP A N 1
ATOM 1485 C CA . ASP A 1 189 ? -12.267 -16.329 3.327 1.00 81.69 189 ASP A CA 1
ATOM 1486 C C . ASP A 1 189 ? -12.113 -14.818 3.598 1.00 81.69 189 ASP A C 1
ATOM 1488 O O . ASP A 1 189 ? -12.627 -13.974 2.867 1.00 81.69 189 ASP A O 1
ATOM 1492 N N . ALA A 1 190 ? -11.413 -14.435 4.672 1.00 85.81 190 ALA A N 1
ATOM 1493 C CA . ALA A 1 190 ? -11.295 -13.035 5.086 1.00 85.81 190 ALA A CA 1
ATOM 1494 C C . ALA A 1 190 ? -10.672 -12.120 4.010 1.00 85.81 190 ALA A C 1
ATOM 1496 O O . ALA A 1 190 ? -10.943 -10.918 3.995 1.00 85.81 190 ALA A O 1
ATOM 1497 N N . TYR A 1 191 ? -9.824 -12.655 3.125 1.00 89.88 191 TYR A N 1
ATOM 1498 C CA . TYR A 1 191 ? -9.273 -11.883 2.009 1.00 89.88 191 TYR A CA 1
ATOM 1499 C C . TYR A 1 191 ? -10.228 -11.817 0.818 1.00 89.88 191 TYR A C 1
ATOM 1501 O O . TYR A 1 191 ? -10.285 -10.774 0.170 1.00 89.88 191 TYR A O 1
ATOM 1509 N N . GLU A 1 192 ? -10.989 -12.876 0.542 1.00 89.62 192 GLU A N 1
ATOM 1510 C CA . GLU A 1 192 ? -12.090 -12.858 -0.421 1.00 89.62 192 GLU A CA 1
ATOM 1511 C C . GLU A 1 192 ? -13.129 -11.795 -0.026 1.00 89.62 192 GLU A C 1
ATOM 1513 O O . GLU A 1 192 ? -13.506 -10.971 -0.856 1.00 89.62 192 GLU A O 1
ATOM 1518 N N . GLU A 1 193 ? -13.485 -11.701 1.259 1.00 89.12 193 GLU A N 1
ATOM 1519 C CA . GLU A 1 193 ? -14.368 -10.644 1.772 1.00 89.12 193 GLU A CA 1
ATOM 1520 C C . GLU A 1 193 ? -13.801 -9.237 1.509 1.00 89.12 193 GLU A C 1
ATOM 1522 O O . GLU A 1 193 ? -14.522 -8.351 1.050 1.00 89.12 193 GLU A O 1
ATOM 1527 N N . ILE A 1 194 ? -12.501 -9.019 1.754 1.00 91.62 194 ILE A N 1
ATOM 1528 C CA . ILE A 1 194 ? -11.838 -7.745 1.425 1.00 91.62 194 ILE A CA 1
ATOM 1529 C C . ILE A 1 194 ? -11.888 -7.493 -0.083 1.00 91.62 194 ILE A C 1
ATOM 1531 O O . ILE A 1 194 ? -12.150 -6.369 -0.513 1.00 91.62 194 ILE A O 1
ATOM 1535 N N . HIS A 1 195 ? -11.639 -8.521 -0.893 1.00 91.00 195 HIS A N 1
ATOM 1536 C CA . HIS A 1 195 ? -11.646 -8.401 -2.341 1.00 91.00 195 HIS A CA 1
ATOM 1537 C C . HIS A 1 195 ? -13.018 -7.955 -2.869 1.00 91.00 195 HIS A C 1
ATOM 1539 O O . HIS A 1 195 ? -13.094 -7.046 -3.698 1.00 91.00 195 HIS A O 1
ATOM 1545 N N . GLU A 1 196 ? -14.091 -8.547 -2.351 1.00 90.19 196 GLU A N 1
ATOM 1546 C CA . GLU A 1 196 ? -15.466 -8.276 -2.773 1.00 90.19 196 GLU A CA 1
ATOM 1547 C C . GLU A 1 196 ? -16.019 -6.951 -2.235 1.00 90.19 196 GLU A C 1
ATOM 1549 O O . GLU A 1 196 ? -16.782 -6.272 -2.925 1.00 90.19 196 GLU A O 1
ATOM 1554 N N . GLN A 1 197 ? -15.657 -6.573 -1.005 1.00 89.94 197 GLN A N 1
ATOM 1555 C CA . GLN A 1 197 ? -16.263 -5.429 -0.314 1.00 89.94 197 GLN A CA 1
ATOM 1556 C C . GLN A 1 197 ? -15.500 -4.116 -0.503 1.00 89.94 197 GLN A C 1
ATOM 1558 O O . GLN A 1 197 ? -16.106 -3.048 -0.392 1.00 89.94 197 GLN A O 1
ATOM 1563 N N . ALA A 1 198 ? -14.191 -4.162 -0.763 1.00 91.31 198 ALA A N 1
ATOM 1564 C CA . ALA A 1 198 ? -13.392 -2.949 -0.873 1.00 91.31 198 ALA A CA 1
ATOM 1565 C C . ALA A 1 198 ? -13.781 -2.133 -2.111 1.00 91.31 198 ALA A C 1
ATOM 1567 O O . ALA A 1 198 ? -13.718 -2.602 -3.250 1.00 91.31 198 ALA A O 1
ATOM 1568 N N . ILE A 1 199 ? -14.122 -0.865 -1.900 1.00 91.00 199 ILE A N 1
ATOM 1569 C CA . ILE A 1 199 ? -14.586 0.023 -2.970 1.00 91.00 199 ILE A CA 1
ATOM 1570 C C . ILE A 1 199 ? -13.449 0.319 -3.943 1.00 91.00 199 ILE A C 1
ATOM 1572 O O . ILE A 1 199 ? -13.669 0.368 -5.157 1.00 91.00 199 ILE A O 1
ATOM 1576 N N . ALA A 1 200 ? -12.217 0.453 -3.442 1.00 91.56 200 ALA A N 1
ATOM 1577 C CA . ALA A 1 200 ? -11.056 0.709 -4.285 1.00 91.56 200 ALA A CA 1
ATOM 1578 C C . ALA A 1 200 ? -10.827 -0.379 -5.350 1.00 91.56 200 ALA A C 1
ATOM 1580 O O . ALA A 1 200 ? -10.304 -0.065 -6.422 1.00 91.56 200 ALA A O 1
ATOM 1581 N N . ASN A 1 201 ? -11.267 -1.623 -5.114 1.00 91.31 201 ASN A N 1
ATOM 1582 C CA . ASN A 1 201 ? -11.130 -2.712 -6.087 1.00 91.31 201 ASN A CA 1
ATOM 1583 C C . ASN A 1 201 ? -11.913 -2.471 -7.378 1.00 91.31 201 ASN A C 1
ATOM 1585 O O . ASN A 1 201 ? -11.496 -2.943 -8.431 1.00 91.31 201 ASN A O 1
ATOM 1589 N N . GLN A 1 202 ? -12.968 -1.654 -7.349 1.00 88.81 202 GLN A N 1
ATOM 1590 C CA . GLN A 1 202 ? -13.717 -1.277 -8.554 1.00 88.81 202 GLN A CA 1
ATOM 1591 C C . GLN A 1 202 ? -12.883 -0.439 -9.537 1.00 88.81 202 GLN A C 1
ATOM 1593 O O . GLN A 1 202 ? -13.211 -0.356 -10.718 1.00 88.81 202 GLN A O 1
ATOM 1598 N N . SER A 1 203 ? -11.807 0.191 -9.056 1.00 88.19 203 SER A N 1
ATOM 1599 C CA . SER A 1 203 ? -10.887 1.008 -9.859 1.00 88.19 203 SER A CA 1
ATOM 1600 C C . SER A 1 203 ? -9.562 0.299 -10.153 1.00 88.19 203 SER A C 1
ATOM 1602 O O . SER A 1 203 ? -8.603 0.933 -10.597 1.00 88.19 203 SER A O 1
ATOM 1604 N N . ILE A 1 204 ? -9.480 -1.006 -9.884 1.00 89.31 204 ILE A N 1
ATOM 1605 C CA . ILE A 1 204 ? -8.271 -1.806 -10.054 1.00 89.31 204 ILE A CA 1
ATOM 1606 C C . ILE A 1 204 ? -8.490 -2.832 -11.165 1.00 89.31 204 ILE A C 1
ATOM 1608 O O . ILE A 1 204 ? -9.516 -3.499 -11.240 1.00 89.31 204 ILE A O 1
ATOM 1612 N N . THR A 1 205 ? -7.483 -2.992 -12.020 1.00 89.81 205 THR A N 1
ATOM 1613 C CA . THR A 1 205 ? -7.396 -4.118 -12.952 1.00 89.81 205 THR A CA 1
ATOM 1614 C C . THR A 1 205 ? -6.332 -5.079 -12.447 1.00 89.81 205 THR A C 1
ATOM 1616 O O . THR A 1 205 ? -5.151 -4.724 -12.392 1.00 89.81 205 THR A O 1
ATOM 1619 N N . PHE A 1 206 ? -6.770 -6.275 -12.059 1.00 89.38 206 PHE A N 1
ATOM 1620 C CA . PHE A 1 206 ? -5.891 -7.370 -11.672 1.00 89.38 206 PHE A CA 1
ATOM 1621 C C . PHE A 1 206 ? -5.442 -8.103 -12.934 1.00 89.38 206 PHE A C 1
ATOM 1623 O O . PHE A 1 206 ? -6.253 -8.720 -13.622 1.00 89.38 206 PHE A O 1
ATOM 1630 N N . GLU A 1 207 ? -4.160 -8.003 -13.265 1.00 86.12 207 GLU A N 1
ATOM 1631 C CA . GLU A 1 207 ? -3.575 -8.675 -14.425 1.00 86.12 207 GLU A CA 1
ATOM 1632 C C . GLU A 1 207 ? -2.122 -9.054 -14.148 1.00 86.12 207 GLU A C 1
ATOM 1634 O O . GLU A 1 207 ? -1.439 -8.400 -13.360 1.00 86.12 207 GLU A O 1
ATOM 1639 N N . SER A 1 208 ? -1.640 -10.108 -14.805 1.00 86.56 208 SER A N 1
ATOM 1640 C CA . SER A 1 208 ? -0.226 -10.469 -14.747 1.00 86.56 208 SER A CA 1
ATOM 1641 C C . SER A 1 208 ? 0.615 -9.422 -15.466 1.00 86.56 208 SER A C 1
ATOM 1643 O O . SER A 1 208 ? 0.335 -9.064 -16.613 1.00 86.56 208 SER A O 1
ATOM 1645 N N . VAL A 1 209 ? 1.680 -8.969 -14.809 1.00 85.25 209 VAL A N 1
ATOM 1646 C CA . VAL A 1 209 ? 2.553 -7.921 -15.334 1.00 85.25 209 VAL A CA 1
ATOM 1647 C C . VAL A 1 209 ? 3.985 -8.442 -15.514 1.00 85.25 209 VAL A C 1
ATOM 1649 O O . VAL A 1 209 ? 4.533 -9.050 -14.592 1.00 85.25 209 VAL A O 1
ATOM 1652 N N . PRO A 1 210 ? 4.625 -8.221 -16.684 1.00 83.88 210 PRO A N 1
ATOM 1653 C CA . PRO A 1 210 ? 6.024 -8.581 -16.885 1.00 83.88 210 PRO A CA 1
ATOM 1654 C C . PRO A 1 210 ? 6.935 -7.884 -15.878 1.00 83.88 210 PRO A C 1
ATOM 1656 O O . PRO A 1 210 ? 6.751 -6.712 -15.559 1.00 83.88 210 PRO A O 1
ATOM 1659 N N . ARG A 1 211 ? 7.960 -8.593 -15.412 1.00 83.00 211 ARG A N 1
ATOM 1660 C CA . ARG A 1 211 ? 8.926 -8.031 -14.470 1.00 83.00 211 ARG A CA 1
ATOM 1661 C C . ARG A 1 211 ? 10.037 -7.308 -15.195 1.00 83.00 211 ARG A C 1
ATOM 1663 O O . ARG A 1 211 ? 10.539 -7.778 -16.209 1.00 83.00 211 ARG A O 1
ATOM 1670 N N . PHE A 1 212 ? 10.443 -6.193 -14.610 1.00 85.50 212 PHE A N 1
ATOM 1671 C CA . PHE A 1 212 ? 11.599 -5.448 -15.056 1.00 85.50 212 PHE A CA 1
ATOM 1672 C C . PHE A 1 212 ? 12.846 -5.874 -14.277 1.00 85.50 212 PHE A C 1
ATOM 1674 O O . PHE A 1 212 ? 12.851 -5.865 -13.043 1.00 85.50 212 PHE A O 1
ATOM 1681 N N . THR A 1 213 ? 13.917 -6.212 -14.992 1.00 85.56 213 THR A N 1
ATOM 1682 C CA . THR A 1 213 ? 15.194 -6.607 -14.389 1.00 85.56 213 THR A CA 1
ATOM 1683 C C . THR A 1 213 ? 16.122 -5.400 -14.295 1.00 85.56 213 THR A C 1
ATOM 1685 O O . THR A 1 213 ? 16.791 -5.034 -15.260 1.00 85.56 213 THR A O 1
ATOM 1688 N N . LYS A 1 214 ? 16.188 -4.774 -13.114 1.00 85.44 214 LYS A N 1
ATOM 1689 C CA . LYS A 1 214 ? 17.140 -3.682 -12.851 1.00 85.44 214 LYS A CA 1
ATOM 1690 C C . LYS A 1 214 ? 18.584 -4.188 -12.760 1.00 85.44 214 LYS A C 1
ATOM 1692 O O . LYS A 1 214 ? 18.836 -5.232 -12.157 1.00 85.44 214 LYS A O 1
ATOM 1697 N N . ARG A 1 215 ? 19.544 -3.414 -13.269 1.00 84.56 215 ARG A N 1
ATOM 1698 C CA . ARG A 1 215 ? 20.978 -3.612 -13.023 1.00 84.56 215 ARG A CA 1
ATOM 1699 C C . ARG A 1 215 ? 21.354 -3.037 -11.649 1.00 84.56 215 ARG A C 1
ATOM 1701 O O . ARG A 1 215 ? 20.667 -2.147 -11.125 1.00 84.56 215 ARG A O 1
ATOM 1708 N N . PRO A 1 216 ? 22.430 -3.533 -11.017 1.00 87.06 216 PRO A N 1
ATOM 1709 C CA . PRO A 1 216 ? 23.012 -2.859 -9.863 1.00 87.06 216 PRO A CA 1
ATOM 1710 C C . PRO A 1 216 ? 23.357 -1.406 -10.222 1.00 87.06 216 PRO A C 1
ATOM 1712 O O . PRO A 1 216 ? 24.017 -1.168 -11.224 1.00 87.06 216 PRO A O 1
ATOM 1715 N N . GLY A 1 217 ? 22.900 -0.442 -9.420 1.00 84.81 217 GLY A N 1
ATOM 1716 C CA . GLY A 1 217 ? 23.101 0.993 -9.677 1.00 84.81 217 GLY A CA 1
ATOM 1717 C C . GLY A 1 217 ? 21.898 1.714 -10.292 1.00 84.81 217 GLY A C 1
ATOM 1718 O O . GLY A 1 217 ? 21.754 2.912 -10.066 1.00 84.81 217 GLY A O 1
ATOM 1719 N N . ASP A 1 218 ? 20.978 0.998 -10.948 1.00 86.88 218 ASP A N 1
ATOM 1720 C CA . ASP A 1 218 ? 19.781 1.620 -11.521 1.00 86.88 218 ASP A CA 1
ATOM 1721 C C . ASP A 1 218 ? 18.825 2.114 -10.428 1.00 86.88 218 ASP A C 1
ATOM 1723 O O . ASP A 1 218 ? 18.443 1.367 -9.506 1.00 86.88 218 ASP A O 1
ATOM 1727 N N . PHE A 1 219 ? 18.370 3.357 -10.580 1.00 89.69 219 PHE A N 1
ATOM 1728 C CA . PHE A 1 219 ? 17.262 3.910 -9.817 1.00 89.69 219 PHE A CA 1
ATOM 1729 C C . PHE A 1 219 ? 15.959 3.729 -10.594 1.00 89.69 219 PHE A C 1
ATOM 1731 O O . PHE A 1 219 ? 15.814 4.207 -11.716 1.00 89.69 219 PHE A O 1
ATOM 1738 N N . VAL A 1 220 ? 15.009 3.025 -9.983 1.00 89.31 220 VAL A N 1
ATOM 1739 C CA . VAL A 1 220 ? 13.772 2.586 -10.627 1.00 89.31 220 VAL A CA 1
ATOM 1740 C C . VAL A 1 220 ? 12.574 3.078 -9.832 1.00 89.31 220 VAL A C 1
ATOM 1742 O O . VAL A 1 220 ? 12.454 2.786 -8.643 1.00 89.31 220 VAL A O 1
ATOM 1745 N N . ILE A 1 221 ? 11.671 3.776 -10.516 1.00 90.31 221 ILE A N 1
ATOM 1746 C CA . ILE A 1 221 ? 10.324 4.073 -10.031 1.00 90.31 221 ILE A CA 1
ATOM 1747 C C . ILE A 1 221 ? 9.350 3.348 -10.947 1.00 90.31 221 ILE A C 1
ATOM 1749 O O . ILE A 1 221 ? 9.298 3.628 -12.142 1.00 90.31 221 ILE A O 1
ATOM 1753 N N . GLN A 1 222 ? 8.570 2.429 -10.388 1.00 89.06 222 GLN A N 1
ATOM 1754 C CA . GLN A 1 222 ? 7.657 1.592 -11.154 1.00 89.06 222 GLN A CA 1
ATOM 1755 C C . GLN A 1 222 ? 6.262 1.597 -10.526 1.00 89.06 222 GLN A C 1
ATOM 1757 O O . GLN A 1 222 ? 6.112 1.443 -9.314 1.00 89.06 222 GLN A O 1
ATOM 1762 N N . GLY A 1 223 ? 5.238 1.796 -11.354 1.00 89.44 223 GLY A N 1
ATOM 1763 C CA . GLY A 1 223 ? 3.838 1.648 -10.970 1.00 89.44 223 GLY A CA 1
ATOM 1764 C C . GLY A 1 223 ? 3.379 0.192 -11.054 1.00 89.44 223 GLY A C 1
ATOM 1765 O O . GLY A 1 223 ? 3.998 -0.629 -11.726 1.00 89.44 223 GLY A O 1
ATOM 1766 N N . SER A 1 224 ? 2.237 -0.129 -10.439 1.00 89.19 224 SER A N 1
ATOM 1767 C CA . SER A 1 224 ? 1.731 -1.510 -10.404 1.00 89.19 224 SER A CA 1
ATOM 1768 C C . SER A 1 224 ? 1.324 -2.068 -11.774 1.00 89.19 224 SER A C 1
ATOM 1770 O O . SER A 1 224 ? 1.176 -3.269 -11.939 1.00 89.19 224 SER A O 1
ATOM 1772 N N . ASN A 1 225 ? 1.113 -1.204 -12.770 1.00 88.00 225 ASN A N 1
ATOM 1773 C CA . ASN A 1 225 ? 0.714 -1.597 -14.129 1.00 88.00 225 ASN A CA 1
ATOM 1774 C C . ASN A 1 225 ? 1.893 -1.504 -15.114 1.00 88.00 225 ASN A C 1
ATOM 1776 O O . ASN A 1 225 ? 1.705 -1.210 -16.290 1.00 88.00 225 ASN A O 1
ATOM 1780 N N . ASN A 1 226 ? 3.111 -1.717 -14.612 1.00 85.62 226 ASN A N 1
ATOM 1781 C CA . ASN A 1 226 ? 4.380 -1.719 -15.346 1.00 85.62 226 ASN A CA 1
ATOM 1782 C C . ASN A 1 226 ? 4.885 -0.399 -15.935 1.00 85.62 226 ASN A C 1
ATOM 1784 O O . ASN A 1 226 ? 5.919 -0.407 -16.595 1.00 85.62 226 ASN A O 1
ATOM 1788 N N . THR A 1 227 ? 4.217 0.731 -15.709 1.00 87.06 227 THR A N 1
ATOM 1789 C CA . THR A 1 227 ? 4.789 2.034 -16.082 1.00 87.06 227 THR A CA 1
ATOM 1790 C C . THR A 1 227 ? 6.057 2.277 -15.268 1.00 87.06 227 THR A C 1
ATOM 1792 O O . THR A 1 227 ? 6.014 2.193 -14.039 1.00 87.06 227 THR A O 1
ATOM 1795 N N . LEU A 1 228 ? 7.167 2.587 -15.934 1.00 87.12 228 LEU A N 1
ATOM 1796 C CA . LEU A 1 228 ? 8.503 2.570 -15.346 1.00 87.12 228 LEU A CA 1
ATOM 1797 C C . LEU A 1 228 ? 9.296 3.821 -15.734 1.00 87.12 228 LEU A C 1
ATOM 1799 O O . LEU A 1 228 ? 9.321 4.220 -16.894 1.00 87.12 228 LEU A O 1
ATOM 1803 N N . ILE A 1 229 ? 10.003 4.385 -14.759 1.00 89.50 229 ILE A N 1
ATOM 1804 C CA . ILE A 1 229 ? 11.119 5.303 -14.972 1.00 89.50 229 ILE A CA 1
ATOM 1805 C C . ILE A 1 229 ? 12.373 4.611 -14.452 1.00 89.50 229 ILE A C 1
ATOM 1807 O O . ILE A 1 229 ? 12.431 4.233 -13.279 1.00 89.50 229 ILE A O 1
ATOM 1811 N N . CYS A 1 230 ? 13.375 4.471 -15.312 1.00 88.81 230 CYS A N 1
ATOM 1812 C CA . CYS A 1 230 ? 14.680 3.949 -14.950 1.00 88.81 230 CYS A CA 1
ATOM 1813 C C . CYS A 1 230 ? 15.760 4.994 -15.240 1.00 88.81 230 CYS A C 1
ATOM 1815 O O . CYS A 1 230 ? 15.932 5.416 -16.381 1.00 88.81 230 CYS A O 1
ATOM 1817 N N . LEU A 1 231 ? 16.502 5.383 -14.205 1.00 88.94 231 LEU A N 1
ATOM 1818 C CA . LEU A 1 231 ? 17.695 6.219 -14.314 1.00 88.94 231 LEU A CA 1
ATOM 1819 C C . LEU A 1 231 ? 18.906 5.315 -14.105 1.00 88.94 231 LEU A C 1
ATOM 1821 O O . LEU A 1 231 ? 19.058 4.731 -13.028 1.00 88.94 231 LEU A O 1
ATOM 1825 N N . GLY A 1 232 ? 19.735 5.178 -15.128 1.00 85.88 232 GLY A N 1
ATOM 1826 C CA . GLY A 1 232 ? 20.848 4.240 -15.108 1.00 85.88 232 GLY A CA 1
ATOM 1827 C C . GLY A 1 232 ? 21.849 4.525 -16.212 1.00 85.88 232 GLY A C 1
ATOM 1828 O O . GLY A 1 232 ? 21.902 5.624 -16.761 1.00 85.88 232 GLY A O 1
ATOM 1829 N N . GLU A 1 233 ? 22.655 3.527 -16.527 1.00 80.44 233 GLU A N 1
ATOM 1830 C CA . GLU A 1 233 ? 23.535 3.559 -17.692 1.00 80.44 233 GLU A CA 1
ATOM 1831 C C . GLU A 1 233 ? 22.807 3.019 -18.922 1.00 80.44 233 GLU A C 1
ATOM 1833 O O . GLU A 1 233 ? 21.791 2.330 -18.811 1.00 80.44 233 GLU A O 1
ATOM 1838 N N . ASP A 1 234 ? 23.325 3.348 -20.103 1.00 71.31 234 ASP A N 1
ATOM 1839 C CA . ASP A 1 234 ? 22.773 2.881 -21.371 1.00 71.31 234 ASP A CA 1
ATOM 1840 C C . ASP A 1 234 ? 22.584 1.349 -21.384 1.00 71.31 234 ASP A C 1
ATOM 1842 O O . ASP A 1 234 ? 23.472 0.556 -21.039 1.00 71.31 234 ASP A O 1
ATOM 1846 N N . ARG A 1 235 ? 21.383 0.921 -21.781 1.00 68.81 235 ARG A N 1
ATOM 1847 C CA . ARG A 1 235 ? 21.024 -0.488 -21.948 1.00 68.81 235 ARG A CA 1
ATOM 1848 C C . ARG A 1 235 ? 21.307 -1.013 -23.349 1.00 68.81 235 ARG A C 1
ATOM 1850 O O . ARG A 1 235 ? 20.691 -1.987 -23.746 1.00 68.81 235 ARG A O 1
ATOM 1857 N N . GLY A 1 236 ? 22.281 -0.428 -24.046 1.00 58.62 236 GLY A N 1
ATOM 1858 C CA . GLY A 1 236 ? 22.965 -1.053 -25.174 1.00 58.62 236 GLY A CA 1
ATOM 1859 C C . GLY A 1 236 ? 22.004 -1.597 -26.222 1.00 58.62 236 GLY A C 1
ATOM 1860 O O . GLY A 1 236 ? 21.963 -2.799 -26.450 1.00 58.62 236 GLY A O 1
ATOM 1861 N N . TRP A 1 237 ? 21.233 -0.724 -26.865 1.00 50.19 237 TRP A N 1
ATOM 1862 C CA . TRP A 1 237 ? 20.520 -1.110 -28.078 1.00 50.19 237 TRP A CA 1
ATOM 1863 C C . TRP A 1 237 ? 21.482 -1.005 -29.265 1.00 50.19 237 TRP A C 1
ATOM 1865 O O . TRP A 1 237 ? 21.899 0.094 -29.631 1.00 50.19 237 TRP A O 1
ATOM 1875 N N . THR A 1 238 ? 21.863 -2.130 -29.872 1.00 44.69 238 THR A N 1
ATOM 1876 C CA . THR A 1 238 ? 22.577 -2.122 -31.156 1.00 44.69 238 THR A CA 1
ATOM 1877 C C . THR A 1 238 ? 21.629 -2.548 -32.271 1.00 44.69 238 THR A C 1
ATOM 1879 O O . THR A 1 238 ? 20.896 -3.521 -32.147 1.00 44.69 238 THR A O 1
ATOM 1882 N N . ALA A 1 239 ? 21.638 -1.837 -33.401 1.00 42.81 239 ALA A N 1
ATOM 1883 C CA . ALA A 1 239 ? 20.839 -2.211 -34.576 1.00 42.81 239 ALA A CA 1
ATOM 1884 C C . ALA A 1 239 ? 21.216 -3.600 -35.149 1.00 42.81 239 ALA A C 1
ATOM 1886 O O . ALA A 1 239 ? 20.471 -4.171 -35.941 1.00 42.81 239 ALA A O 1
ATOM 1887 N N . GLU A 1 240 ? 22.359 -4.149 -34.731 1.00 47.44 240 GLU A N 1
ATOM 1888 C CA . GLU A 1 240 ? 22.916 -5.429 -35.174 1.00 47.44 240 GLU A CA 1
ATOM 1889 C C . GLU A 1 240 ? 22.338 -6.647 -34.436 1.00 47.44 240 GLU A C 1
ATOM 1891 O O . GLU A 1 240 ? 22.360 -7.739 -34.991 1.00 47.44 240 GLU A O 1
ATOM 1896 N N . THR A 1 241 ? 21.733 -6.493 -33.247 1.00 49.06 241 THR A N 1
ATOM 1897 C CA . THR A 1 241 ? 21.123 -7.619 -32.498 1.00 49.06 241 THR A CA 1
ATOM 1898 C C . THR A 1 241 ? 19.806 -8.135 -33.106 1.00 49.06 241 THR A C 1
ATOM 1900 O O . THR A 1 241 ? 19.193 -9.053 -32.569 1.00 49.06 241 THR A O 1
ATOM 1903 N N . VAL A 1 242 ? 19.369 -7.579 -34.243 1.00 44.31 242 VAL A N 1
ATOM 1904 C CA . VAL A 1 242 ? 18.190 -8.038 -35.006 1.00 44.31 242 VAL A CA 1
ATOM 1905 C C . VAL A 1 242 ? 18.564 -9.030 -36.119 1.00 44.31 242 VAL A C 1
ATOM 1907 O O . VAL A 1 242 ? 17.687 -9.695 -36.669 1.00 44.31 242 VAL A O 1
ATOM 1910 N N . ALA A 1 243 ? 19.846 -9.173 -36.461 1.00 38.38 243 ALA A N 1
ATOM 1911 C CA . ALA A 1 243 ? 20.277 -10.067 -37.529 1.00 38.38 243 ALA A CA 1
ATOM 1912 C C . ALA A 1 243 ? 20.977 -11.304 -36.949 1.00 38.38 243 ALA A C 1
ATOM 1914 O O . ALA A 1 243 ? 21.997 -11.186 -36.286 1.00 38.38 243 ALA A O 1
ATOM 1915 N N . ASP A 1 244 ? 20.424 -12.476 -37.253 1.00 45.94 244 ASP A N 1
ATOM 1916 C CA . ASP A 1 244 ? 20.915 -13.816 -36.912 1.00 45.94 244 ASP A CA 1
ATOM 1917 C C . ASP A 1 244 ? 20.818 -14.251 -35.444 1.00 45.94 244 ASP A C 1
ATOM 1919 O O . ASP A 1 244 ? 21.758 -14.165 -34.663 1.00 45.94 244 ASP A O 1
ATOM 1923 N N . SER A 1 245 ? 19.723 -14.938 -35.110 1.00 42.75 245 SER A N 1
ATOM 1924 C CA . SER A 1 245 ? 19.890 -16.242 -34.460 1.00 42.75 245 SER A CA 1
ATOM 1925 C C . SER A 1 245 ? 18.652 -17.121 -34.625 1.00 42.75 245 SER A C 1
ATOM 1927 O O . SER A 1 245 ? 17.575 -16.868 -34.094 1.00 42.75 245 SER A O 1
ATOM 1929 N N . THR A 1 246 ? 18.840 -18.240 -35.317 1.00 41.94 246 THR A N 1
ATOM 1930 C CA . THR A 1 246 ? 17.964 -19.417 -35.271 1.00 41.94 246 THR A CA 1
ATOM 1931 C C . THR A 1 246 ? 18.010 -20.158 -33.923 1.00 41.94 246 THR A C 1
ATOM 1933 O O . THR A 1 246 ? 17.422 -21.225 -33.820 1.00 41.94 246 THR A O 1
ATOM 1936 N N . ASP A 1 247 ? 18.642 -19.590 -32.888 1.00 42.38 247 ASP A N 1
ATOM 1937 C CA . ASP A 1 247 ? 18.818 -20.194 -31.556 1.00 42.38 247 ASP A CA 1
ATOM 1938 C C . ASP A 1 247 ? 18.413 -19.248 -30.399 1.00 42.38 247 ASP A C 1
ATOM 1940 O O . ASP A 1 247 ? 18.864 -19.390 -29.263 1.00 42.38 247 ASP A O 1
ATOM 1944 N N . ALA A 1 248 ? 17.514 -18.291 -30.651 1.00 44.16 248 ALA A N 1
ATOM 1945 C CA . ALA A 1 248 ? 17.028 -17.310 -29.670 1.00 44.16 248 ALA A CA 1
ATOM 1946 C C . ALA A 1 248 ? 16.032 -17.870 -28.626 1.00 44.16 248 ALA A C 1
ATOM 1948 O O . ALA A 1 248 ? 15.115 -17.174 -28.203 1.00 44.16 248 ALA A O 1
ATOM 1949 N N . GLN A 1 249 ? 16.153 -19.129 -28.194 1.00 41.34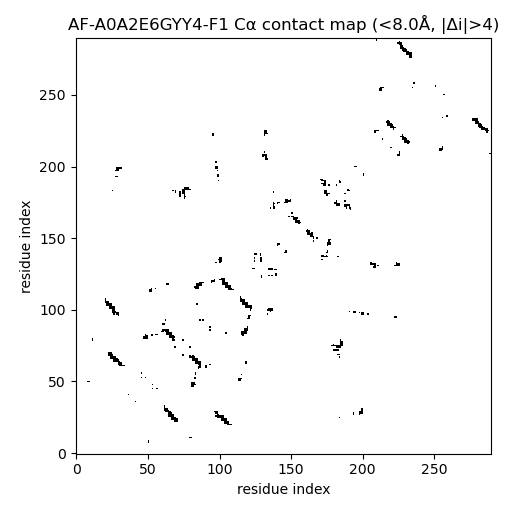 249 GLN A N 1
ATOM 1950 C CA . GLN A 1 249 ? 15.091 -19.762 -27.394 1.00 41.34 249 GLN A CA 1
ATOM 1951 C C . GLN A 1 249 ? 15.213 -19.585 -25.868 1.00 41.34 249 GLN A C 1
ATOM 1953 O O . GLN A 1 249 ? 14.338 -20.044 -25.140 1.00 41.34 249 GLN A O 1
ATOM 1958 N N . TRP A 1 250 ? 16.261 -18.919 -25.364 1.00 38.84 250 TRP A N 1
ATOM 1959 C CA . TRP A 1 250 ? 16.483 -18.768 -23.911 1.00 38.84 250 TRP A CA 1
ATOM 1960 C C . TRP A 1 250 ? 16.868 -17.348 -23.451 1.00 38.84 250 TRP A C 1
ATOM 1962 O O . TRP A 1 250 ? 17.125 -17.144 -22.267 1.00 38.84 250 TRP A O 1
ATOM 1972 N N . SER A 1 251 ? 16.855 -16.352 -24.346 1.00 41.12 251 SER A N 1
ATOM 1973 C CA . SER A 1 251 ? 17.155 -14.942 -24.020 1.00 41.12 251 SER A CA 1
ATOM 1974 C C . SER A 1 251 ? 15.899 -14.060 -23.857 1.00 41.12 251 SER A C 1
ATOM 1976 O O . SER A 1 251 ? 15.995 -12.936 -23.368 1.00 41.12 251 SER A O 1
ATOM 1978 N N . GLU A 1 252 ? 14.704 -14.569 -24.169 1.00 37.88 252 GLU A N 1
ATOM 1979 C CA . GLU A 1 2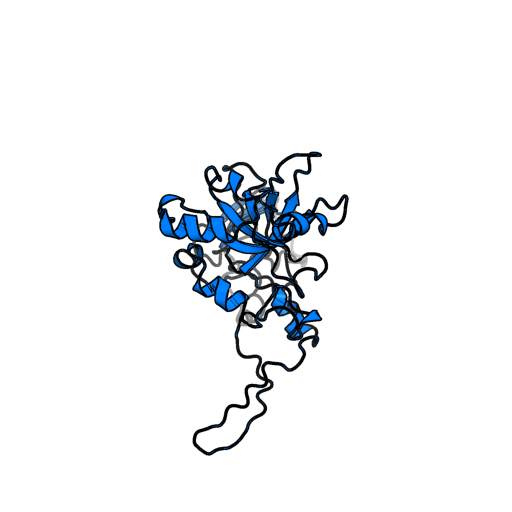52 ? 13.458 -13.780 -24.199 1.00 37.88 252 GLU A CA 1
ATOM 1980 C C . GLU A 1 252 ? 12.886 -13.392 -22.818 1.00 37.88 252 GLU A C 1
ATOM 1982 O O . GLU A 1 252 ? 11.866 -12.705 -22.740 1.00 37.88 252 GLU A O 1
ATOM 1987 N N . SER A 1 253 ? 13.512 -13.805 -21.710 1.00 40.62 253 SER A N 1
ATOM 1988 C CA . SER A 1 253 ? 13.008 -13.534 -20.355 1.00 40.62 253 SER A CA 1
ATOM 1989 C C . SER A 1 253 ? 13.802 -12.492 -19.564 1.00 40.62 253 SER A C 1
ATOM 1991 O O . SER A 1 253 ? 13.507 -12.293 -18.385 1.00 40.62 253 SER A O 1
ATOM 1993 N N . SER A 1 254 ? 14.800 -11.828 -20.158 1.00 37.56 254 SER A N 1
ATOM 1994 C CA . SER A 1 254 ? 15.545 -10.776 -19.461 1.00 37.56 254 SER A CA 1
ATOM 1995 C C . SER A 1 254 ? 15.960 -9.628 -20.378 1.00 37.56 254 SER A C 1
ATOM 1997 O O . SER A 1 254 ? 16.780 -9.806 -21.270 1.00 37.56 254 SER A O 1
ATOM 1999 N N . THR A 1 255 ? 15.499 -8.413 -20.071 1.00 47.16 255 THR A N 1
ATOM 2000 C CA . THR A 1 255 ? 16.020 -7.154 -20.644 1.00 47.16 255 THR A CA 1
ATOM 2001 C C . THR A 1 255 ? 17.432 -6.803 -20.144 1.00 47.16 255 THR A C 1
ATOM 2003 O O . THR A 1 255 ? 17.948 -5.719 -20.408 1.00 47.16 255 THR A O 1
ATOM 2006 N N . SER A 1 256 ? 18.079 -7.705 -19.396 1.00 41.69 256 SER A N 1
ATOM 2007 C CA . SER A 1 256 ? 19.424 -7.518 -18.850 1.00 41.69 256 SER A CA 1
ATOM 2008 C C . SER A 1 256 ? 20.477 -8.479 -19.416 1.00 41.69 256 SER A C 1
ATOM 2010 O O . SER A 1 256 ? 21.557 -8.554 -18.829 1.00 41.69 256 SER A O 1
ATOM 2012 N N . ALA A 1 257 ? 20.185 -9.248 -20.469 1.00 40.16 257 ALA A N 1
ATOM 2013 C CA . ALA A 1 257 ? 21.136 -10.218 -21.014 1.00 40.16 257 ALA A CA 1
ATOM 2014 C C . ALA A 1 257 ? 22.080 -9.594 -22.065 1.00 40.16 257 ALA A C 1
ATOM 2016 O O . ALA A 1 257 ? 21.636 -8.926 -22.991 1.00 40.16 257 ALA A O 1
ATOM 2017 N N . ASP A 1 258 ? 23.371 -9.872 -21.862 1.00 39.09 258 ASP A N 1
ATOM 2018 C CA . ASP A 1 258 ? 24.542 -9.733 -22.739 1.00 39.09 258 ASP A CA 1
ATOM 2019 C C . ASP A 1 258 ? 25.166 -8.344 -22.977 1.00 39.09 258 ASP A C 1
ATOM 2021 O O . ASP A 1 258 ? 24.974 -7.686 -23.994 1.00 39.09 258 ASP A O 1
ATOM 2025 N N . ALA A 1 259 ? 26.065 -7.963 -22.055 1.00 42.25 259 ALA A N 1
ATOM 2026 C CA . ALA A 1 259 ? 27.156 -7.010 -22.304 1.00 42.25 259 ALA A CA 1
ATOM 2027 C C . ALA A 1 259 ? 28.560 -7.657 -22.227 1.00 42.25 259 ALA A C 1
ATOM 2029 O O . ALA A 1 259 ? 29.556 -6.941 -22.207 1.00 42.25 259 ALA A O 1
ATOM 2030 N N . ASP A 1 260 ? 28.662 -8.992 -22.218 1.00 40.19 260 ASP A N 1
ATOM 2031 C CA . ASP A 1 260 ? 29.945 -9.706 -22.129 1.00 40.19 260 ASP A CA 1
ATOM 2032 C C . ASP A 1 260 ? 30.312 -10.396 -23.454 1.00 40.19 260 ASP A C 1
ATOM 2034 O O . ASP A 1 260 ? 30.492 -11.610 -23.551 1.00 40.19 260 ASP A O 1
ATOM 2038 N N . GLY A 1 261 ? 30.492 -9.584 -24.496 1.00 36.12 261 GLY A N 1
ATOM 2039 C CA . GLY A 1 261 ? 31.227 -9.973 -25.699 1.00 36.12 261 GLY A CA 1
ATOM 2040 C C . GLY A 1 261 ? 32.731 -9.918 -25.436 1.00 36.12 261 GLY A C 1
ATOM 2041 O O . GLY A 1 261 ? 33.394 -8.932 -25.758 1.00 36.12 261 GLY A O 1
ATOM 2042 N N . ARG A 1 262 ? 33.276 -10.964 -24.804 1.00 34.38 262 ARG A N 1
ATOM 2043 C CA . ARG A 1 262 ? 34.726 -11.170 -24.672 1.00 34.38 262 ARG A CA 1
ATOM 2044 C C . ARG A 1 262 ? 35.402 -11.092 -26.043 1.00 34.38 262 ARG A C 1
ATOM 2046 O O . ARG A 1 262 ? 35.040 -11.798 -26.976 1.00 34.38 262 ARG A O 1
ATOM 2053 N N . TRP A 1 263 ? 36.428 -10.258 -26.085 1.00 39.06 263 TRP A N 1
ATOM 2054 C CA . TRP A 1 263 ? 37.279 -9.940 -27.217 1.00 39.06 263 TRP A CA 1
ATOM 2055 C C . TRP A 1 263 ? 37.917 -11.191 -27.839 1.00 39.06 263 TRP A C 1
ATOM 2057 O O . TRP A 1 263 ? 38.743 -11.852 -27.208 1.00 39.06 263 TRP A O 1
ATOM 2067 N N . GLY A 1 264 ? 37.555 -11.479 -29.088 1.00 31.69 264 GLY A N 1
ATOM 2068 C CA . GLY A 1 264 ? 38.357 -12.265 -30.018 1.00 31.69 264 GLY A CA 1
ATOM 2069 C C . GLY A 1 264 ? 39.138 -11.319 -30.930 1.00 31.69 264 GLY A C 1
ATOM 2070 O O . GLY A 1 264 ? 38.542 -10.635 -31.745 1.00 31.69 264 GLY A O 1
ATOM 2071 N N . ASP A 1 265 ? 40.443 -11.237 -30.680 1.00 42.28 265 ASP A N 1
ATOM 2072 C CA . ASP A 1 265 ? 41.575 -11.034 -31.604 1.00 42.28 265 ASP A CA 1
ATOM 2073 C C . ASP A 1 265 ? 41.366 -10.374 -32.987 1.00 42.28 265 ASP A C 1
ATOM 2075 O O . ASP A 1 265 ? 41.855 -10.901 -33.975 1.00 42.28 265 ASP A O 1
ATOM 2079 N N . ASP A 1 266 ? 40.733 -9.203 -33.083 1.00 39.09 266 ASP A N 1
ATOM 2080 C CA . ASP A 1 266 ? 40.812 -8.371 -34.294 1.00 39.09 266 ASP A CA 1
ATOM 2081 C C . ASP A 1 266 ? 40.830 -6.876 -33.937 1.00 39.09 266 ASP A C 1
ATOM 2083 O O . ASP A 1 266 ? 39.784 -6.259 -33.798 1.00 39.09 266 ASP A O 1
ATOM 2087 N N . GLY A 1 267 ? 42.043 -6.322 -33.786 1.00 36.56 267 GLY A N 1
ATOM 2088 C CA . GLY A 1 267 ? 42.425 -4.908 -33.986 1.00 36.56 267 GLY A CA 1
ATOM 2089 C C . GLY A 1 267 ? 41.676 -3.792 -33.219 1.00 36.56 267 GLY A C 1
ATOM 2090 O O . GLY A 1 267 ? 40.454 -3.752 -33.181 1.00 36.56 267 GLY A O 1
ATOM 2091 N N . PRO A 1 268 ? 42.371 -2.781 -32.657 1.00 37.41 268 PRO A N 1
ATOM 2092 C CA . PRO A 1 268 ? 41.678 -1.646 -32.053 1.00 37.41 268 PRO A CA 1
ATOM 2093 C C . PRO A 1 268 ? 40.932 -0.852 -33.142 1.00 37.41 268 PRO A C 1
ATOM 2095 O O . PRO A 1 268 ? 41.574 -0.418 -34.106 1.00 37.41 268 PRO A O 1
ATOM 2098 N N . PRO A 1 269 ? 39.616 -0.603 -33.002 1.00 41.12 269 PRO A N 1
ATOM 2099 C CA . PRO A 1 269 ? 38.933 0.364 -33.842 1.00 41.12 269 PRO A CA 1
ATOM 2100 C C . PRO A 1 269 ? 39.533 1.734 -33.534 1.00 41.1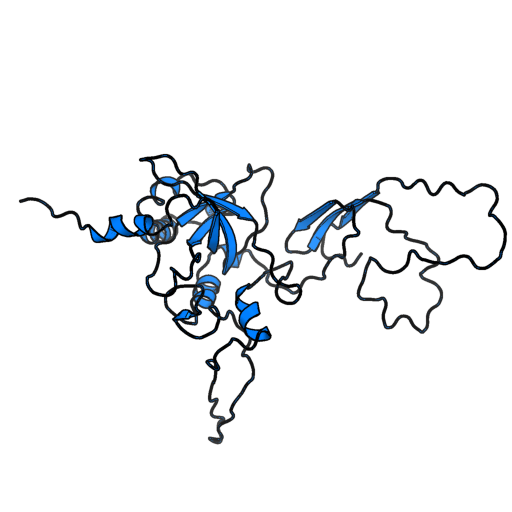2 269 PRO A C 1
ATOM 2102 O O . PRO A 1 269 ? 39.472 2.229 -32.406 1.00 41.12 269 PRO A O 1
ATOM 2105 N N . THR A 1 270 ? 40.178 2.319 -34.533 1.00 48.84 270 THR A N 1
ATOM 2106 C CA . THR A 1 270 ? 40.687 3.683 -34.488 1.00 48.84 270 THR A CA 1
ATOM 2107 C C . THR A 1 270 ? 39.503 4.654 -34.487 1.00 48.84 270 THR A C 1
ATOM 2109 O O . THR A 1 270 ? 38.753 4.697 -35.456 1.00 48.84 270 THR A O 1
ATOM 2112 N N . ASP A 1 271 ? 39.380 5.418 -33.399 1.00 47.09 271 ASP A N 1
ATOM 2113 C CA . ASP A 1 271 ? 38.645 6.688 -33.267 1.00 47.09 271 ASP A CA 1
ATOM 2114 C C . ASP A 1 271 ? 37.101 6.722 -33.199 1.00 47.09 271 ASP A C 1
ATOM 2116 O O . ASP A 1 271 ? 36.502 7.720 -33.584 1.00 47.09 271 ASP A O 1
ATOM 2120 N N . GLU A 1 272 ? 36.449 5.747 -32.553 1.00 43.22 272 GLU A N 1
ATOM 2121 C CA . GLU A 1 272 ? 35.067 5.920 -32.024 1.00 43.22 272 GLU A CA 1
ATOM 2122 C C . GLU A 1 272 ? 34.890 5.391 -30.581 1.00 43.22 272 GLU A C 1
ATOM 2124 O O . GLU A 1 272 ? 33.784 5.183 -30.084 1.00 43.22 272 GLU A O 1
ATOM 2129 N N . ASN A 1 273 ? 36.003 5.183 -29.870 1.00 39.28 273 ASN A N 1
ATOM 2130 C CA . ASN A 1 273 ? 36.055 4.450 -28.603 1.00 39.28 273 ASN A CA 1
ATOM 2131 C C . ASN A 1 273 ? 35.826 5.309 -27.344 1.00 39.28 273 ASN A C 1
ATOM 2133 O O . ASN A 1 273 ? 36.413 5.066 -26.291 1.00 39.28 273 ASN A O 1
ATOM 2137 N N . GLU A 1 274 ? 34.936 6.291 -27.431 1.00 42.47 274 GLU A N 1
ATOM 2138 C CA . GLU A 1 274 ? 34.274 6.846 -26.255 1.00 42.47 274 GLU A CA 1
ATOM 2139 C C . GLU A 1 274 ? 32.793 6.486 -26.357 1.00 42.47 274 GLU A C 1
ATOM 2141 O O . GLU A 1 274 ? 31.941 7.339 -26.610 1.00 42.47 274 GLU A O 1
ATOM 2146 N N . ARG A 1 275 ? 32.445 5.214 -26.099 1.00 47.31 275 ARG A N 1
ATOM 2147 C CA . ARG A 1 275 ? 31.143 4.962 -25.469 1.00 47.31 275 ARG A CA 1
ATOM 2148 C C . ARG A 1 275 ? 31.213 5.626 -24.101 1.00 47.31 275 ARG A C 1
ATOM 2150 O O . ARG A 1 275 ? 31.586 5.012 -23.106 1.00 47.31 275 ARG A O 1
ATOM 2157 N N . SER A 1 276 ? 30.951 6.929 -24.091 1.00 45.00 276 SER A N 1
ATOM 2158 C CA . SER A 1 276 ? 30.650 7.685 -22.894 1.00 45.00 276 SER A CA 1
ATOM 2159 C C . SER A 1 276 ? 29.576 6.882 -22.178 1.00 45.00 276 SER A C 1
ATOM 2161 O O . SER A 1 276 ? 28.503 6.669 -22.745 1.00 45.00 276 SER A O 1
ATOM 2163 N N . TYR A 1 277 ? 29.880 6.373 -20.983 1.00 51.75 277 TYR A N 1
ATOM 2164 C CA . TYR A 1 277 ? 28.884 5.870 -20.040 1.00 51.75 277 TYR A CA 1
ATOM 2165 C C . TYR A 1 277 ? 28.013 7.065 -19.635 1.00 51.75 277 TYR A C 1
ATOM 2167 O O . TYR A 1 277 ? 28.131 7.627 -18.547 1.00 51.75 277 TYR A O 1
ATOM 2175 N N . ALA A 1 278 ? 27.220 7.555 -20.583 1.00 59.81 278 ALA A N 1
ATOM 2176 C CA . ALA A 1 278 ? 26.314 8.652 -20.384 1.00 59.81 278 ALA A CA 1
ATOM 2177 C C . ALA A 1 278 ? 25.163 8.103 -19.548 1.00 59.81 278 ALA A C 1
ATOM 2179 O O . ALA A 1 278 ? 24.621 7.035 -19.839 1.00 59.81 278 ALA A O 1
ATOM 2180 N N . GLY A 1 279 ? 24.796 8.832 -18.496 1.00 60.94 279 GLY A N 1
ATOM 2181 C CA . GLY A 1 279 ? 23.558 8.540 -17.790 1.00 60.94 279 GLY A CA 1
ATOM 2182 C C . GLY A 1 279 ? 22.403 8.576 -18.788 1.00 60.94 279 GLY A C 1
ATOM 2183 O O . GLY A 1 279 ? 22.275 9.531 -19.557 1.00 60.94 279 GLY A O 1
ATOM 2184 N N . THR A 1 280 ? 21.578 7.538 -18.781 1.00 70.69 280 THR A N 1
ATOM 2185 C CA . THR A 1 280 ? 20.379 7.446 -19.605 1.00 70.69 280 THR A CA 1
ATOM 2186 C C . THR A 1 280 ? 19.141 7.479 -18.724 1.00 70.69 280 THR A C 1
ATOM 2188 O O . THR A 1 280 ? 19.137 7.060 -17.561 1.00 70.69 280 THR A O 1
ATOM 2191 N N . ILE A 1 281 ? 18.083 8.054 -19.283 1.00 74.94 281 ILE A N 1
ATOM 2192 C CA . ILE A 1 281 ? 16.752 8.041 -18.697 1.00 74.94 281 ILE A CA 1
ATOM 2193 C C . ILE A 1 281 ? 15.893 7.241 -19.655 1.00 74.94 281 ILE A C 1
ATOM 2195 O O . ILE A 1 281 ? 15.692 7.660 -20.794 1.00 74.94 281 ILE A O 1
ATOM 2199 N N . ASP A 1 282 ? 15.386 6.116 -19.175 1.00 69.00 282 ASP A N 1
ATOM 2200 C CA . ASP A 1 282 ? 14.394 5.327 -19.885 1.00 69.00 282 ASP A CA 1
ATOM 2201 C C . ASP A 1 282 ? 13.028 5.533 -19.224 1.00 69.00 282 ASP A C 1
ATOM 2203 O O . ASP A 1 282 ? 12.883 5.422 -17.999 1.00 69.00 282 ASP A O 1
ATOM 2207 N N . ILE A 1 283 ? 12.036 5.899 -20.034 1.00 74.69 283 ILE A N 1
ATOM 2208 C CA . ILE A 1 283 ? 10.660 6.134 -19.597 1.00 74.69 283 ILE A CA 1
ATOM 2209 C C . ILE A 1 283 ? 9.761 5.223 -20.417 1.00 74.69 283 ILE A C 1
ATOM 2211 O O . ILE A 1 283 ? 9.435 5.512 -21.569 1.00 74.69 283 ILE A O 1
ATOM 2215 N N . VAL A 1 284 ? 9.287 4.160 -19.779 1.00 66.38 284 VAL A N 1
ATOM 2216 C CA . VAL A 1 284 ? 8.298 3.259 -20.361 1.00 66.38 284 VAL A CA 1
ATOM 2217 C C . VAL A 1 284 ? 6.920 3.732 -19.918 1.00 66.38 284 VAL A C 1
ATOM 2219 O O . VAL A 1 284 ? 6.478 3.488 -18.791 1.00 66.38 284 VAL A O 1
ATOM 2222 N N . ALA A 1 285 ? 6.241 4.452 -20.810 1.00 58.41 285 ALA A N 1
ATOM 2223 C CA . ALA A 1 285 ? 4.867 4.898 -20.618 1.00 58.41 285 ALA A CA 1
ATOM 2224 C C . ALA A 1 285 ? 3.894 3.953 -21.344 1.00 58.41 285 ALA A C 1
ATOM 2226 O O . ALA A 1 285 ? 3.797 3.967 -22.569 1.00 58.41 285 ALA A O 1
ATOM 2227 N N . GLY A 1 286 ? 3.147 3.149 -20.581 1.00 51.81 286 GLY A N 1
ATOM 2228 C CA . GLY A 1 286 ? 2.169 2.189 -21.106 1.00 51.81 286 GLY A CA 1
ATOM 2229 C C . GLY A 1 286 ? 2.636 0.732 -21.024 1.00 51.81 286 GLY A C 1
ATOM 2230 O O . GLY A 1 286 ? 3.674 0.427 -20.446 1.00 51.81 286 GLY A O 1
ATOM 2231 N N . ARG A 1 287 ? 1.840 -0.189 -21.583 1.00 48.62 287 ARG A N 1
ATOM 2232 C CA . ARG A 1 287 ? 2.116 -1.638 -21.589 1.00 48.62 287 ARG A CA 1
ATOM 2233 C C . ARG A 1 287 ? 3.207 -1.985 -22.614 1.00 48.62 287 ARG A C 1
ATOM 2235 O O . ARG A 1 287 ? 2.925 -2.607 -23.632 1.00 48.62 287 ARG A O 1
ATOM 2242 N N . GLY A 1 288 ? 4.435 -1.539 -22.374 1.00 38.12 288 GLY A N 1
ATOM 2243 C CA . GLY A 1 288 ? 5.601 -1.887 -23.184 1.00 38.12 288 GLY A CA 1
ATOM 2244 C C . GLY A 1 288 ? 6.374 -3.046 -22.563 1.00 38.12 288 GLY A C 1
ATOM 2245 O O . GLY A 1 288 ? 6.798 -2.958 -21.414 1.00 38.12 288 GLY A O 1
ATOM 2246 N N . ARG A 1 289 ? 6.564 -4.134 -23.318 1.00 38.88 289 ARG A N 1
ATOM 2247 C CA . ARG A 1 289 ? 7.818 -4.892 -23.241 1.00 38.88 289 ARG A CA 1
ATOM 2248 C C . ARG A 1 289 ? 8.787 -4.113 -24.124 1.00 38.88 289 ARG A C 1
ATOM 2250 O O . ARG A 1 289 ? 8.644 -4.158 -25.343 1.00 38.88 289 ARG A O 1
ATOM 2257 N N . SER A 1 290 ? 9.656 -3.327 -23.514 1.00 35.78 290 SER A N 1
ATOM 2258 C CA . SER A 1 290 ? 10.745 -2.614 -24.181 1.00 35.78 290 SER A CA 1
ATOM 2259 C C . SER A 1 290 ? 12.021 -2.898 -23.421 1.00 35.78 290 SER A C 1
ATOM 2261 O O . SER A 1 290 ? 11.956 -2.788 -22.173 1.00 35.78 290 SER A O 1
#

Sequence (290 aa):
MSESYDRSTVESFARLVPNRILYRAVVVDVFSDIAIHNDAVQGGYIHALSSESSPHFAN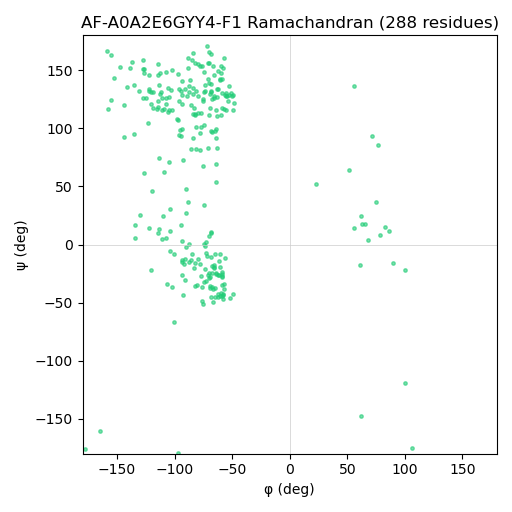KPRNSIIARIVSDQQSSRDPFPSIICYPFFPPHLCFPVKPGEQVWVISERSEGQTQLMYWLCRIPGSSHVDDLNFTHLDREWVQTGRTPSSRRATIEDEEGETYDETDTVPGFLNGGGAIDLMSLPGTVDAYEEIHEQAIANQSITFESVPRFTKRPGDFVIQGSNNTLICLGEDRGWTAETVADSTDAQWSESSTSADADGRWGDDGPPTDENERSYAGTIDIVAGRGRS

pLDDT: mean 70.75, std 20.45, range [31.69, 96.5]

Radius of gyration: 24.95 Å; Cα contacts (8 Å, |Δi|>4): 438; chains: 1; bounding box: 70×55×76 Å

Solvent-accessible surface area (backbone atoms only — not comparable to full-atom values): 17978 Å² total; per-residue (Å²): 136,82,82,79,74,73,67,78,78,70,59,70,68,76,68,59,61,89,90,69,45,77,40,43,24,37,28,42,29,48,39,69,59,70,86,79,58,47,72,70,60,48,50,56,51,50,72,48,29,31,82,60,27,37,78,55,60,86,78,55,59,68,58,16,31,33,29,33,67,36,48,89,60,60,12,35,84,45,79,66,58,29,34,56,25,36,49,63,51,61,92,93,53,75,75,77,84,56,54,51,25,42,29,38,33,37,53,58,83,52,95,94,55,68,56,54,30,24,33,70,48,64,61,85,54,58,83,91,46,46,44,66,47,65,37,52,65,36,53,55,26,60,78,69,68,54,43,53,84,68,64,66,54,72,51,66,50,102,83,68,54,78,47,87,44,85,58,78,72,87,77,55,60,30,25,24,60,39,64,92,41,17,49,52,36,84,54,67,52,50,38,50,52,26,56,74,66,22,69,46,51,80,79,56,84,91,58,93,56,84,84,82,65,79,59,95,84,48,47,73,52,72,47,42,75,56,30,32,40,38,43,33,66,69,83,76,88,58,89,63,82,77,63,87,67,101,74,68,84,82,60,86,86,46,94,70,74,82,88,77,79,75,85,75,95,69,79,83,76,85,87,72,84,69,80,66,85,47,80,34,80,47,74,44,85,50,94,65,94,124